Protein AF-A0A4Q4W2N1-F1 (afdb_monomer_lite)

Structure (mmCIF, N/CA/C/O backbone):
data_AF-A0A4Q4W2N1-F1
#
_entry.id   AF-A0A4Q4W2N1-F1
#
loop_
_atom_site.group_PDB
_atom_site.id
_atom_site.type_symbol
_atom_site.label_atom_id
_atom_site.label_alt_id
_atom_site.label_comp_id
_atom_site.label_asym_id
_atom_site.label_entity_id
_atom_site.label_seq_id
_atom_site.pdbx_PDB_ins_code
_atom_site.Cartn_x
_atom_site.Cartn_y
_atom_site.Cartn_z
_atom_site.occupancy
_atom_site.B_iso_or_equiv
_atom_site.auth_seq_id
_atom_site.auth_comp_id
_atom_site.auth_asym_id
_atom_site.auth_atom_id
_atom_site.pdbx_PDB_model_num
ATOM 1 N N . MET A 1 1 ? -35.054 -8.836 6.619 1.00 36.19 1 MET A N 1
ATOM 2 C CA . MET A 1 1 ? -33.661 -9.163 6.252 1.00 36.19 1 MET A CA 1
ATOM 3 C C . MET A 1 1 ? -33.037 -9.829 7.462 1.00 36.19 1 MET A C 1
ATOM 5 O O . MET A 1 1 ? -32.934 -9.176 8.491 1.00 36.19 1 MET A O 1
ATOM 9 N N . SER A 1 2 ? -32.764 -11.133 7.407 1.00 39.47 2 SER A N 1
ATOM 10 C CA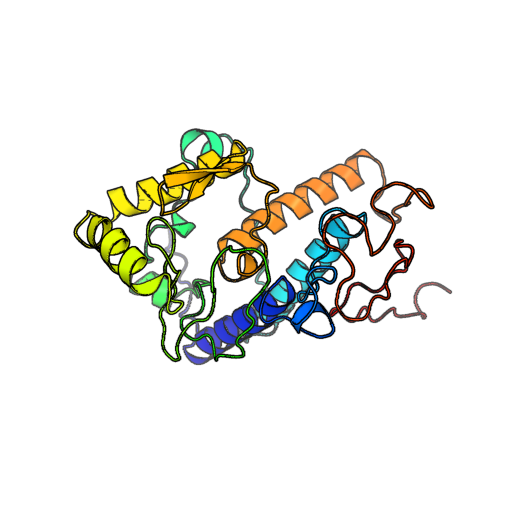 . SER A 1 2 ? -32.069 -11.820 8.501 1.00 39.47 2 SER A CA 1
ATOM 11 C C . SER A 1 2 ? -30.668 -11.229 8.615 1.00 39.47 2 SER A C 1
ATOM 13 O O . SER A 1 2 ? -29.923 -11.270 7.637 1.00 39.47 2 SER A O 1
ATOM 15 N N . GLU A 1 3 ? -30.320 -10.659 9.769 1.00 41.31 3 GLU A N 1
ATOM 16 C CA . GLU A 1 3 ? -28.931 -10.316 10.062 1.00 41.31 3 GLU A CA 1
ATOM 17 C C . GLU A 1 3 ? -28.084 -11.566 9.814 1.00 41.31 3 GLU A C 1
ATOM 19 O O . GLU A 1 3 ? -28.320 -12.604 10.436 1.00 41.31 3 GLU A O 1
ATOM 24 N N . LEU A 1 4 ? -27.131 -11.487 8.880 1.00 40.38 4 LEU A N 1
ATOM 25 C CA . LEU A 1 4 ? -26.105 -12.510 8.736 1.00 40.38 4 LEU A CA 1
ATOM 26 C C . LEU A 1 4 ? -25.477 -12.690 10.126 1.00 40.38 4 LEU A C 1
ATOM 28 O O . LEU A 1 4 ? -24.810 -11.784 10.636 1.00 4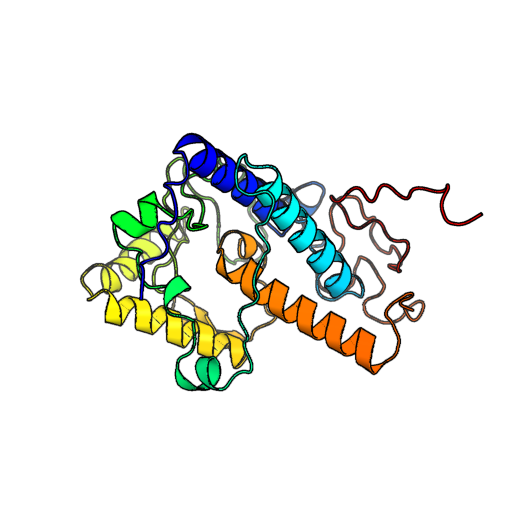0.38 4 LEU A O 1
ATOM 32 N N . GLN A 1 5 ? -25.730 -13.827 10.776 1.00 51.75 5 GLN A N 1
ATOM 33 C CA . GLN A 1 5 ? -25.075 -14.168 12.032 1.00 51.75 5 GLN A CA 1
ATOM 34 C C . GLN A 1 5 ? -23.626 -14.521 11.714 1.00 51.75 5 GLN A C 1
ATOM 36 O O . GLN A 1 5 ? -23.271 -15.688 11.589 1.00 51.75 5 GLN A O 1
ATOM 41 N N . VAL A 1 6 ? -22.788 -13.499 11.546 1.00 57.00 6 VAL A N 1
ATOM 42 C CA . VAL A 1 6 ? -21.350 -13.699 11.395 1.00 57.00 6 VAL A CA 1
ATOM 43 C C . VAL A 1 6 ? -20.804 -14.155 12.751 1.00 57.00 6 VAL A C 1
ATOM 45 O O . VAL A 1 6 ? -20.921 -13.408 13.735 1.00 57.00 6 VAL A O 1
ATOM 48 N N . PRO A 1 7 ? -20.274 -15.388 12.844 1.00 60.78 7 PRO A N 1
ATOM 49 C CA . PRO A 1 7 ? -19.759 -15.928 14.091 1.00 60.78 7 PRO A CA 1
ATOM 50 C C . PRO A 1 7 ? -18.552 -15.118 14.576 1.00 60.78 7 PRO A C 1
ATOM 52 O O . PRO A 1 7 ? -17.864 -14.446 13.810 1.00 60.78 7 PRO A O 1
ATOM 55 N N . LEU A 1 8 ? -18.303 -15.154 15.885 1.00 65.88 8 LEU A N 1
ATOM 56 C CA . LEU A 1 8 ? -17.180 -14.437 16.484 1.00 65.88 8 LEU A CA 1
ATOM 57 C C . LEU A 1 8 ? -15.850 -15.018 16.002 1.00 65.88 8 LEU A C 1
ATOM 59 O O . LEU A 1 8 ? -15.614 -16.216 16.162 1.00 65.88 8 LEU A O 1
ATOM 63 N N . THR A 1 9 ? -14.945 -14.161 15.525 1.00 67.44 9 THR A N 1
ATOM 64 C CA . THR A 1 9 ? -13.571 -14.595 15.261 1.00 67.44 9 THR A CA 1
ATOM 65 C C . THR A 1 9 ? -12.870 -14.912 16.595 1.00 67.44 9 THR A C 1
ATOM 67 O O . THR A 1 9 ? -12.794 -14.039 17.480 1.00 67.44 9 THR A O 1
ATOM 70 N N . PRO A 1 10 ? -12.332 -16.134 16.784 1.00 74.44 10 PRO A N 1
ATOM 71 C CA . PRO A 1 10 ? -11.663 -16.514 18.024 1.00 74.44 10 PRO A CA 1
ATOM 72 C C . PRO A 1 10 ? -10.549 -15.521 18.413 1.00 74.44 10 PRO A C 1
ATOM 74 O O . PRO A 1 10 ? -9.828 -15.042 17.536 1.00 74.44 10 PRO A O 1
ATOM 77 N N . PRO A 1 11 ? -10.356 -15.195 19.709 1.00 74.50 11 PRO A N 1
ATOM 78 C CA . PRO A 1 11 ? -9.303 -14.270 20.147 1.00 74.50 11 PRO A CA 1
ATOM 79 C C . PRO A 1 11 ? -7.899 -14.643 19.652 1.00 74.50 11 PRO A C 1
ATOM 81 O O . PRO A 1 11 ? -7.126 -13.764 19.283 1.00 74.50 11 PRO A O 1
ATOM 84 N N . LYS A 1 12 ? -7.593 -15.945 19.593 1.00 75.25 12 LYS A N 1
ATOM 85 C CA . LYS A 1 12 ? -6.310 -16.451 19.096 1.00 75.25 12 LYS A CA 1
ATOM 86 C C . LYS A 1 12 ? -6.106 -16.149 17.605 1.00 75.25 12 LYS A C 1
ATOM 88 O O . LYS A 1 12 ? -5.089 -15.572 17.251 1.00 75.25 12 LYS A O 1
ATOM 93 N N . ALA A 1 13 ? -7.118 -16.407 16.775 1.00 72.94 13 ALA A N 1
ATOM 94 C CA . ALA A 1 13 ? -7.095 -16.069 15.350 1.00 72.94 13 ALA A CA 1
ATOM 95 C C . ALA A 1 13 ? -6.894 -14.558 15.116 1.00 72.94 13 ALA A C 1
ATOM 97 O O . ALA A 1 13 ? -6.103 -14.161 14.269 1.00 72.94 13 ALA A O 1
ATOM 98 N N . ARG A 1 14 ? -7.529 -13.703 15.932 1.00 69.88 14 ARG A N 1
ATOM 99 C CA . ARG A 1 14 ? -7.309 -12.243 15.901 1.00 69.88 14 ARG A CA 1
ATOM 100 C C . ARG A 1 14 ? -5.861 -11.842 16.188 1.00 69.88 14 ARG A C 1
ATOM 102 O O . ARG A 1 14 ? -5.346 -10.929 15.551 1.00 69.88 14 ARG A O 1
ATOM 109 N N . GLN A 1 15 ? -5.219 -12.490 17.158 1.00 72.38 15 GLN A N 1
ATOM 110 C CA . GLN A 1 15 ? -3.816 -12.237 17.486 1.00 72.38 15 GLN A CA 1
ATOM 111 C C . GLN A 1 15 ? -2.880 -12.718 16.371 1.00 72.38 15 GLN A C 1
ATOM 113 O O . GLN A 1 15 ? -1.940 -12.006 16.022 1.00 72.38 15 GLN A O 1
ATOM 118 N N . ASP A 1 16 ? -3.149 -13.899 15.816 1.00 77.25 16 ASP A N 1
ATOM 119 C CA . ASP A 1 16 ? -2.324 -14.504 14.771 1.00 77.25 16 ASP A CA 1
ATOM 120 C C . ASP A 1 16 ? -2.375 -13.668 13.481 1.00 77.25 16 ASP A C 1
ATOM 122 O O . ASP A 1 16 ? -1.323 -13.315 12.956 1.00 77.25 16 ASP A O 1
ATOM 126 N N . ILE A 1 17 ? -3.564 -13.212 13.063 1.00 77.81 17 ILE A N 1
ATOM 127 C CA . ILE A 1 17 ? -3.735 -12.304 11.913 1.00 77.81 17 ILE A CA 1
ATOM 128 C C . ILE A 1 17 ? -2.937 -11.004 12.085 1.00 77.81 17 ILE A C 1
ATOM 130 O O . ILE A 1 17 ? -2.242 -10.580 11.166 1.00 77.81 17 ILE A O 1
ATOM 134 N N . ARG A 1 18 ? -2.989 -10.374 13.265 1.00 72.06 18 ARG A N 1
ATOM 135 C CA . ARG A 1 18 ? -2.235 -9.132 13.527 1.00 72.06 18 ARG A CA 1
ATOM 136 C C . ARG A 1 18 ? -0.727 -9.344 13.479 1.00 72.06 18 ARG A C 1
ATOM 138 O O . ARG A 1 18 ? -0.001 -8.485 12.985 1.00 72.06 18 ARG A O 1
ATOM 145 N N . LYS A 1 19 ? -0.251 -10.481 13.994 1.00 74.31 19 LYS A N 1
ATOM 146 C CA . LYS A 1 19 ? 1.169 -10.835 13.937 1.00 74.31 19 LYS A CA 1
ATOM 147 C C . LYS A 1 19 ? 1.619 -11.021 12.486 1.00 74.31 19 LYS A C 1
ATOM 149 O O . LYS A 1 19 ? 2.627 -10.436 12.110 1.00 74.31 19 LYS A O 1
ATOM 154 N N . LEU A 1 20 ? 0.848 -11.771 11.696 1.00 79.81 20 LEU A N 1
ATOM 155 C CA . LEU A 1 20 ? 1.123 -12.005 10.276 1.00 79.81 20 LEU A CA 1
ATOM 156 C C . LEU A 1 20 ? 1.154 -10.693 9.486 1.00 79.81 20 LEU A C 1
ATOM 158 O O . LEU A 1 20 ? 2.122 -10.432 8.784 1.00 79.81 20 LEU A O 1
ATOM 162 N N . GLN A 1 21 ? 0.156 -9.824 9.669 1.00 79.88 21 GLN A N 1
ATOM 163 C CA . GLN A 1 21 ? 0.134 -8.514 9.014 1.00 79.88 21 GLN A CA 1
ATOM 164 C C . GLN A 1 21 ? 1.342 -7.655 9.407 1.00 79.88 21 GLN A C 1
ATOM 166 O O . GLN A 1 21 ? 1.907 -7.002 8.545 1.00 79.88 21 GLN A O 1
ATOM 171 N N . THR A 1 22 ? 1.773 -7.660 10.671 1.00 76.69 22 THR A N 1
ATOM 172 C CA . THR A 1 22 ? 2.957 -6.887 11.099 1.00 76.69 22 THR A CA 1
ATOM 173 C C . THR A 1 22 ? 4.241 -7.401 10.443 1.00 76.69 22 THR A C 1
ATOM 175 O O . THR A 1 22 ? 5.092 -6.615 10.040 1.00 76.69 22 THR A O 1
ATOM 178 N N . GLU A 1 23 ? 4.389 -8.721 10.347 1.00 82.25 23 GLU A N 1
ATOM 179 C CA . GLU A 1 23 ? 5.550 -9.359 9.724 1.00 82.25 23 GLU A CA 1
ATOM 180 C C . GLU A 1 23 ? 5.615 -9.061 8.222 1.00 82.25 23 GLU A C 1
ATOM 182 O O . GLU A 1 23 ? 6.655 -8.630 7.728 1.00 82.25 23 GLU A O 1
ATOM 187 N N . ILE A 1 24 ? 4.481 -9.203 7.532 1.00 87.69 24 ILE A N 1
ATOM 188 C CA . ILE A 1 24 ? 4.349 -8.948 6.096 1.00 87.69 24 ILE A CA 1
ATOM 189 C C . ILE A 1 24 ? 4.462 -7.450 5.793 1.00 87.69 24 ILE A C 1
ATOM 191 O O . ILE A 1 24 ? 5.160 -7.075 4.855 1.00 87.69 24 ILE A O 1
ATOM 195 N N . ALA A 1 25 ? 3.871 -6.567 6.606 1.00 85.38 25 ALA A N 1
ATOM 196 C CA . ALA A 1 25 ? 4.066 -5.116 6.505 1.00 85.38 25 ALA A CA 1
ATOM 197 C C . ALA A 1 25 ? 5.559 -4.767 6.443 1.00 85.38 25 ALA A C 1
ATOM 199 O O . ALA A 1 25 ? 5.995 -4.022 5.564 1.00 85.38 25 ALA A O 1
ATOM 200 N N . GLY A 1 26 ? 6.361 -5.421 7.286 1.00 82.31 26 GLY A N 1
ATOM 201 C CA . GLY A 1 26 ? 7.797 -5.197 7.348 1.00 82.31 26 GLY A CA 1
ATOM 202 C C . GLY A 1 26 ? 8.612 -5.646 6.132 1.00 82.31 26 GLY A C 1
ATOM 203 O O . GLY A 1 26 ? 9.835 -5.491 6.151 1.00 82.31 26 GLY A O 1
ATOM 204 N N . TYR A 1 27 ? 8.004 -6.237 5.098 1.00 89.31 27 TYR A N 1
ATOM 205 C CA . TYR A 1 27 ? 8.681 -6.508 3.826 1.00 89.31 27 TYR A CA 1
ATOM 206 C C . TYR A 1 27 ? 8.754 -5.279 2.921 1.00 89.31 27 TYR A C 1
ATOM 208 O O . TYR A 1 27 ? 9.713 -5.162 2.165 1.00 89.31 27 TYR A O 1
ATOM 216 N N . HIS A 1 28 ? 7.784 -4.365 2.996 1.00 89.69 28 HIS A N 1
ATOM 217 C CA . HIS A 1 28 ? 7.730 -3.197 2.114 1.00 89.69 28 HIS A CA 1
ATOM 218 C C . HIS A 1 28 ? 8.867 -2.216 2.422 1.00 89.69 28 HIS A C 1
ATOM 220 O O . HIS A 1 28 ? 9.751 -2.049 1.588 1.00 89.69 28 HIS A O 1
ATOM 226 N N . GLY A 1 29 ? 8.917 -1.671 3.638 1.00 80.81 29 GLY A N 1
ATOM 227 C CA . GLY A 1 29 ? 9.943 -0.724 4.080 1.00 80.81 29 GLY A CA 1
ATOM 228 C C . GLY A 1 29 ? 10.687 -1.201 5.328 1.00 80.81 29 GLY A C 1
ATOM 229 O O . GLY A 1 29 ? 11.469 -2.155 5.288 1.00 80.81 29 GLY A O 1
ATOM 230 N N . GLU A 1 30 ? 10.454 -0.519 6.445 1.00 75.75 30 GLU A N 1
ATOM 231 C CA . GLU A 1 30 ? 11.021 -0.854 7.746 1.00 75.75 30 GLU A CA 1
ATOM 232 C C . GLU A 1 30 ? 10.456 -2.171 8.310 1.00 75.75 30 GLU A C 1
ATOM 234 O O . GLU A 1 30 ? 9.278 -2.466 8.131 1.00 75.75 30 GLU A O 1
ATOM 239 N N . PRO A 1 31 ? 11.246 -2.953 9.071 1.00 71.56 31 PRO A N 1
ATOM 240 C CA . PRO A 1 31 ? 12.625 -2.673 9.457 1.00 71.56 31 PRO A CA 1
ATOM 241 C C . PRO A 1 31 ? 13.598 -2.913 8.300 1.00 71.56 31 PRO A C 1
ATOM 243 O O . PRO A 1 31 ? 13.543 -3.946 7.633 1.00 71.56 31 PRO A O 1
ATOM 246 N N . PHE A 1 32 ? 14.526 -1.979 8.096 1.00 74.25 32 PHE A N 1
ATOM 247 C CA . PHE A 1 32 ? 15.523 -2.089 7.036 1.00 74.25 32 PHE A CA 1
ATOM 248 C C . PHE A 1 32 ? 16.490 -3.257 7.243 1.00 74.25 32 PHE A C 1
ATOM 250 O O . PHE A 1 32 ? 16.679 -3.771 8.350 1.00 74.25 32 PHE A O 1
ATOM 257 N N . ARG A 1 33 ? 17.087 -3.724 6.142 1.00 76.38 33 ARG A N 1
ATOM 258 C CA . ARG A 1 33 ? 17.954 -4.909 6.076 1.00 76.38 33 ARG A CA 1
ATOM 259 C C . ARG A 1 33 ? 19.152 -4.659 5.157 1.00 76.38 33 ARG A C 1
ATOM 261 O O . ARG A 1 33 ? 19.119 -3.805 4.277 1.00 76.38 33 ARG A O 1
ATOM 268 N N . GLY A 1 34 ? 20.221 -5.430 5.359 1.00 73.88 34 GLY A N 1
ATOM 269 C CA . GLY A 1 34 ? 21.397 -5.421 4.483 1.00 73.88 34 GLY A CA 1
ATOM 270 C C . GLY A 1 34 ? 22.090 -4.056 4.380 1.00 73.88 34 GLY A C 1
ATOM 271 O O . GLY A 1 34 ? 22.214 -3.341 5.370 1.00 73.88 34 GLY A O 1
ATOM 272 N N . ALA A 1 35 ? 22.559 -3.704 3.177 1.00 68.69 35 ALA A N 1
ATOM 273 C CA . ALA A 1 35 ? 23.266 -2.445 2.921 1.00 68.69 35 ALA A CA 1
ATOM 274 C C . ALA A 1 35 ? 22.396 -1.198 3.163 1.00 68.69 35 ALA A C 1
ATOM 276 O O . ALA A 1 35 ? 22.931 -0.165 3.565 1.00 68.69 35 ALA A O 1
ATOM 277 N N . GLY A 1 36 ? 21.072 -1.327 3.010 1.00 66.69 36 GLY A N 1
ATOM 278 C CA . GLY A 1 36 ? 20.097 -0.280 3.319 1.00 66.69 36 GLY A CA 1
ATOM 279 C C . GLY A 1 36 ? 19.969 0.045 4.810 1.00 66.69 36 GLY A C 1
ATOM 280 O O . GLY A 1 36 ? 19.248 0.967 5.163 1.00 66.69 36 GLY A O 1
ATOM 281 N N . TRP A 1 37 ? 20.693 -0.660 5.695 1.00 62.50 37 TRP A N 1
ATOM 282 C CA . TRP A 1 37 ? 21.005 -0.121 7.019 1.00 62.50 37 TRP A CA 1
ATOM 283 C C . TRP A 1 37 ? 21.818 1.167 6.863 1.00 62.50 37 TRP A C 1
ATOM 285 O O . TRP A 1 37 ? 21.319 2.257 7.068 1.00 62.50 37 TRP A O 1
ATOM 295 N N . GLY A 1 38 ? 23.085 1.084 6.471 1.00 59.31 38 GLY A N 1
ATOM 296 C CA . GLY A 1 38 ? 24.009 2.215 6.602 1.00 59.31 38 GLY A CA 1
ATOM 297 C C . GLY A 1 38 ? 24.162 3.104 5.371 1.00 59.31 38 GLY A C 1
ATOM 298 O O . GLY A 1 38 ? 24.987 4.016 5.415 1.00 59.31 38 GLY A O 1
ATOM 299 N N . ASN A 1 39 ? 23.474 2.814 4.264 1.00 66.62 39 ASN A N 1
ATOM 300 C CA . ASN A 1 39 ? 23.786 3.432 2.980 1.00 66.62 39 ASN A CA 1
ATOM 301 C C . ASN A 1 39 ? 22.534 3.910 2.225 1.00 66.62 39 ASN A C 1
ATOM 303 O O . ASN A 1 39 ? 21.789 3.072 1.724 1.00 66.62 39 ASN A O 1
ATOM 307 N N . PRO A 1 40 ? 22.341 5.233 2.050 1.00 67.56 40 PRO A N 1
ATOM 308 C CA . PRO A 1 40 ? 21.161 5.787 1.383 1.00 67.56 40 PRO A CA 1
ATOM 309 C C . PRO A 1 40 ? 21.109 5.512 -0.127 1.00 67.56 40 PRO A C 1
ATOM 311 O O . PRO A 1 40 ? 20.115 5.840 -0.765 1.00 67.56 40 PRO A O 1
ATOM 314 N N . ALA A 1 41 ? 22.168 4.946 -0.718 1.00 71.62 41 ALA A N 1
ATOM 315 C CA . ALA A 1 41 ? 22.140 4.471 -2.099 1.00 71.62 41 ALA A CA 1
ATOM 316 C C . ALA A 1 41 ? 21.518 3.065 -2.244 1.00 71.62 41 ALA A C 1
ATOM 318 O O . ALA A 1 41 ? 21.389 2.584 -3.366 1.00 71.62 41 ALA A O 1
ATOM 319 N N . TRP A 1 42 ? 21.152 2.411 -1.135 1.00 71.31 42 TRP A N 1
ATOM 320 C CA . TRP A 1 42 ? 20.457 1.124 -1.097 1.00 71.31 42 TRP A CA 1
ATOM 321 C C . TRP A 1 42 ? 19.150 1.256 -0.327 1.00 71.31 42 TRP A C 1
ATOM 323 O O . TRP A 1 42 ? 19.112 1.879 0.735 1.00 71.31 42 TRP A O 1
ATOM 333 N N . LEU A 1 43 ? 18.104 0.594 -0.812 1.00 78.12 43 LEU A N 1
ATOM 334 C CA . LEU A 1 43 ? 16.855 0.488 -0.075 1.00 78.12 43 LEU A CA 1
ATOM 335 C C . LEU A 1 43 ? 16.946 -0.653 0.947 1.00 78.12 43 LEU A C 1
ATOM 337 O O . LEU A 1 43 ? 17.438 -1.744 0.653 1.00 78.12 43 LEU A O 1
ATOM 341 N N . GLY A 1 44 ? 16.483 -0.402 2.172 1.00 75.31 44 GLY A N 1
ATOM 342 C CA . GLY A 1 44 ? 16.472 -1.401 3.242 1.00 75.31 44 GLY A CA 1
ATOM 343 C C . GLY A 1 44 ? 15.240 -2.313 3.256 1.00 75.31 44 GLY A C 1
ATOM 344 O O . GLY A 1 44 ? 15.281 -3.364 3.901 1.00 75.31 44 GLY A O 1
ATOM 345 N N . GLY A 1 45 ? 14.168 -1.916 2.568 1.00 84.12 45 GLY A N 1
ATOM 346 C CA . GLY A 1 45 ? 12.965 -2.713 2.322 1.00 84.12 45 GLY A CA 1
ATOM 347 C C . GLY A 1 45 ? 13.049 -3.504 1.014 1.00 84.12 45 GLY A C 1
ATOM 348 O O . GLY A 1 45 ? 13.899 -3.228 0.170 1.00 84.12 45 GLY A O 1
ATOM 349 N N . TYR A 1 46 ? 12.181 -4.503 0.845 1.00 90.69 46 TYR A N 1
ATOM 350 C CA . TYR A 1 46 ? 12.155 -5.340 -0.360 1.00 90.69 46 TYR A CA 1
ATOM 351 C C . TYR A 1 46 ? 11.323 -4.751 -1.499 1.00 90.69 46 TYR A C 1
ATOM 353 O O . TYR A 1 46 ? 11.427 -5.253 -2.612 1.00 90.69 46 TYR A O 1
ATOM 361 N N . CYS A 1 47 ? 10.496 -3.734 -1.237 1.00 91.12 47 CYS A N 1
ATOM 362 C CA . CYS A 1 47 ? 9.595 -3.192 -2.249 1.00 91.12 47 CYS A CA 1
ATOM 363 C C . CYS A 1 47 ? 10.331 -2.644 -3.473 1.00 91.12 47 CYS A C 1
ATOM 365 O O . CYS A 1 47 ? 11.354 -1.974 -3.352 1.00 91.12 47 CYS A O 1
ATOM 367 N N . ASP A 1 48 ? 9.758 -2.869 -4.652 1.00 91.69 48 ASP A N 1
ATOM 368 C CA . ASP A 1 48 ? 10.209 -2.276 -5.906 1.00 91.69 48 ASP A CA 1
ATOM 369 C C . ASP A 1 48 ? 9.376 -1.031 -6.241 1.00 91.69 48 ASP A C 1
ATOM 371 O O . ASP A 1 48 ? 8.172 -1.134 -6.475 1.00 91.69 48 ASP A O 1
ATOM 375 N N . HIS A 1 49 ? 10.006 0.147 -6.287 1.00 90.50 49 HIS A N 1
ATOM 376 C CA . HIS A 1 49 ? 9.416 1.393 -6.791 1.00 90.50 49 HIS A CA 1
ATOM 377 C C . HIS A 1 49 ? 10.325 2.058 -7.819 1.00 90.50 49 HIS A C 1
ATOM 379 O O . HIS A 1 49 ? 11.550 1.992 -7.745 1.00 90.50 49 HIS A O 1
ATOM 385 N N . GLY A 1 50 ? 9.711 2.758 -8.776 1.00 88.25 50 GLY A N 1
ATOM 386 C CA . GLY A 1 50 ? 10.450 3.486 -9.808 1.00 88.25 50 GLY A CA 1
ATOM 387 C C . GLY A 1 50 ? 11.193 2.592 -10.800 1.00 88.25 50 GLY A C 1
ATOM 388 O O . GLY A 1 50 ? 12.059 3.086 -11.516 1.00 88.25 50 GLY A O 1
ATOM 389 N N . ASN A 1 51 ? 10.859 1.304 -10.840 1.00 93.00 51 ASN A N 1
ATOM 390 C CA . ASN A 1 51 ? 11.423 0.327 -11.755 1.00 93.00 51 ASN A CA 1
ATOM 391 C C . ASN A 1 51 ? 10.315 -0.592 -12.311 1.00 93.00 51 ASN A C 1
ATOM 393 O O . ASN A 1 51 ? 9.158 -0.535 -11.880 1.00 93.00 51 ASN A O 1
ATOM 397 N N . VAL A 1 52 ? 10.667 -1.434 -13.281 1.00 95.00 52 VAL A N 1
ATOM 398 C CA . VAL A 1 52 ? 9.736 -2.326 -13.997 1.00 95.00 52 VAL A CA 1
ATOM 399 C C . VAL A 1 52 ? 9.114 -3.427 -13.136 1.00 95.00 52 VAL A C 1
ATOM 401 O O . VAL A 1 52 ? 8.113 -4.016 -13.540 1.00 95.00 52 VAL A O 1
ATOM 404 N N . LEU A 1 53 ? 9.663 -3.700 -11.951 1.00 95.62 53 LEU A N 1
ATOM 405 C CA . LEU A 1 53 ? 9.167 -4.738 -11.050 1.00 95.62 53 LEU A CA 1
ATOM 406 C C . LEU A 1 53 ? 8.023 -4.251 -10.154 1.00 95.62 53 LEU A C 1
ATOM 408 O O . LEU A 1 53 ? 7.342 -5.084 -9.558 1.00 95.62 53 LEU A O 1
ATOM 412 N N . PHE A 1 54 ? 7.742 -2.940 -10.097 1.00 95.62 54 PHE A N 1
ATOM 413 C CA . PHE A 1 54 ? 6.698 -2.372 -9.232 1.00 95.62 54 PHE A CA 1
ATOM 414 C C . PHE A 1 54 ? 5.351 -3.124 -9.301 1.00 95.62 54 PHE A C 1
ATOM 416 O O . PHE A 1 54 ? 4.865 -3.530 -8.240 1.00 95.62 54 PHE A O 1
ATOM 423 N N . PRO A 1 55 ? 4.742 -3.373 -10.482 1.00 96.19 55 PRO A N 1
ATOM 424 C CA . PRO A 1 55 ? 3.430 -4.020 -10.537 1.00 96.19 55 PRO A CA 1
ATOM 425 C C . PRO A 1 55 ? 3.468 -5.479 -10.067 1.00 96.19 55 PRO A C 1
ATOM 427 O O . PRO A 1 55 ? 2.580 -5.931 -9.345 1.00 96.19 55 PRO A O 1
ATOM 430 N N . VAL A 1 56 ? 4.506 -6.224 -10.457 1.00 95.69 56 VAL A N 1
ATOM 431 C CA . VAL A 1 56 ? 4.609 -7.665 -10.180 1.00 95.69 56 VAL A CA 1
ATOM 432 C C . VAL A 1 56 ? 5.050 -7.952 -8.746 1.00 95.69 56 VAL A C 1
ATOM 434 O O . VAL A 1 56 ? 4.531 -8.885 -8.131 1.00 95.69 56 VAL A O 1
ATOM 437 N N . TRP A 1 57 ? 5.920 -7.117 -8.170 1.00 95.69 57 TRP A N 1
ATOM 438 C CA . TRP A 1 57 ? 6.315 -7.216 -6.766 1.00 95.69 57 TRP A CA 1
ATOM 439 C C . TRP A 1 57 ? 5.122 -6.958 -5.843 1.00 95.69 57 TRP A C 1
ATOM 441 O O . TRP A 1 57 ? 4.839 -7.767 -4.960 1.00 95.69 57 TRP A O 1
ATOM 451 N N . HIS A 1 58 ? 4.358 -5.885 -6.086 1.00 97.12 58 HIS A N 1
ATOM 452 C CA . HIS A 1 58 ? 3.185 -5.569 -5.265 1.00 97.12 58 HIS A CA 1
ATOM 453 C C . HIS A 1 58 ? 2.067 -6.608 -5.429 1.00 97.12 58 HIS A C 1
ATOM 455 O O . HIS A 1 58 ? 1.410 -6.942 -4.445 1.00 97.12 58 HIS A O 1
ATOM 461 N N . ARG A 1 59 ? 1.892 -7.203 -6.617 1.00 96.94 59 ARG A N 1
ATOM 462 C CA . ARG A 1 59 ? 0.987 -8.350 -6.803 1.00 96.94 59 ARG A CA 1
ATOM 463 C C . ARG A 1 59 ? 1.389 -9.545 -5.937 1.00 96.94 59 ARG A C 1
ATOM 465 O O . ARG A 1 59 ? 0.547 -10.107 -5.238 1.00 96.94 59 ARG A O 1
ATOM 472 N N . ALA A 1 60 ? 2.666 -9.931 -5.963 1.00 95.06 60 ALA A N 1
ATOM 473 C CA . ALA A 1 60 ? 3.172 -11.021 -5.128 1.00 95.06 60 ALA A CA 1
ATOM 474 C C . ALA A 1 60 ? 3.016 -10.704 -3.631 1.00 95.06 60 ALA A C 1
ATOM 476 O O . ALA A 1 60 ? 2.628 -11.572 -2.849 1.00 95.06 60 ALA A O 1
ATOM 477 N N . TYR A 1 61 ? 3.226 -9.443 -3.254 1.00 95.50 61 TYR A N 1
ATOM 478 C CA . TYR A 1 61 ? 3.077 -8.971 -1.887 1.00 95.50 61 TYR A CA 1
ATOM 479 C C . TYR A 1 61 ? 1.646 -9.099 -1.350 1.00 95.50 61 TYR A C 1
ATOM 481 O O . TYR A 1 61 ? 1.431 -9.622 -0.254 1.00 95.50 61 TYR A O 1
ATOM 489 N N . LEU A 1 62 ? 0.655 -8.675 -2.138 1.00 95.88 62 LEU A N 1
ATOM 490 C CA . LEU A 1 62 ? -0.762 -8.824 -1.797 1.00 95.88 62 LEU A CA 1
ATOM 491 C C . LEU A 1 62 ? -1.165 -10.295 -1.685 1.00 95.88 62 LEU A C 1
ATOM 493 O O . LEU A 1 62 ? -1.867 -10.671 -0.746 1.00 95.88 62 LEU A O 1
ATOM 497 N N . LEU A 1 63 ? -0.683 -11.131 -2.607 1.00 93.88 63 LEU A N 1
ATOM 498 C CA . LEU A 1 63 ? -0.946 -12.567 -2.594 1.00 93.88 63 LEU A CA 1
ATOM 499 C C . LEU A 1 63 ? -0.374 -13.244 -1.341 1.00 93.88 63 LEU A C 1
ATOM 501 O O . LEU A 1 63 ? -1.015 -14.135 -0.784 1.00 93.88 63 LEU A O 1
ATOM 505 N N . GLU A 1 64 ? 0.804 -12.825 -0.878 1.00 92.75 64 GLU A N 1
ATOM 506 C CA . GLU A 1 64 ? 1.393 -13.337 0.362 1.00 92.75 64 GLU A CA 1
ATOM 507 C C . GLU A 1 64 ? 0.546 -12.962 1.585 1.00 92.75 64 GLU A C 1
ATOM 509 O O . GLU A 1 64 ? 0.244 -13.825 2.413 1.00 92.75 64 GLU A O 1
ATOM 514 N N . LEU A 1 65 ? 0.074 -11.710 1.674 1.00 91.19 65 LEU A N 1
ATOM 515 C CA . LEU A 1 65 ? -0.847 -11.309 2.741 1.00 91.19 65 LEU A CA 1
ATOM 516 C C . LEU A 1 65 ? -2.152 -12.112 2.693 1.00 91.19 65 LEU A C 1
ATOM 518 O O . LEU A 1 65 ? -2.604 -12.608 3.726 1.00 91.19 65 LEU A O 1
ATOM 522 N N . GLU A 1 66 ? -2.760 -12.254 1.517 1.00 92.62 66 GLU A N 1
ATOM 523 C CA . GLU A 1 66 ? -4.005 -13.004 1.354 1.00 92.62 66 GLU A CA 1
ATOM 524 C C . GLU A 1 66 ? -3.841 -14.468 1.787 1.00 92.62 66 GLU A C 1
ATOM 526 O O . GLU A 1 66 ? -4.625 -14.964 2.600 1.00 92.62 66 GLU A O 1
ATOM 531 N N . ARG A 1 67 ? -2.771 -15.141 1.344 1.00 90.75 67 ARG A N 1
ATOM 532 C CA . ARG A 1 67 ? -2.444 -16.517 1.757 1.00 90.75 67 ARG A CA 1
ATOM 533 C C . ARG A 1 67 ? -2.220 -16.627 3.260 1.00 90.75 67 ARG A C 1
ATOM 535 O O . ARG A 1 67 ? -2.703 -17.572 3.888 1.00 90.75 67 ARG A O 1
ATOM 542 N N . ALA A 1 68 ? -1.527 -15.661 3.860 1.00 88.62 68 ALA A N 1
ATOM 543 C CA . ALA A 1 68 ? -1.321 -15.625 5.301 1.00 88.62 68 ALA A CA 1
ATOM 544 C C . ALA A 1 68 ? -2.653 -15.493 6.058 1.00 88.62 68 ALA A C 1
ATOM 546 O O . ALA A 1 68 ? -2.885 -16.222 7.028 1.00 88.62 68 ALA A O 1
ATOM 547 N N . LEU A 1 69 ? -3.573 -14.643 5.594 1.00 87.31 69 LEU A N 1
ATOM 548 C CA . LEU A 1 69 ? -4.923 -14.545 6.156 1.00 87.31 69 LEU A CA 1
ATOM 549 C C . LEU A 1 69 ? -5.694 -15.864 6.003 1.00 87.31 69 LEU A C 1
ATOM 551 O O . LEU A 1 69 ? -6.242 -16.362 6.989 1.00 87.31 69 LEU A O 1
ATOM 555 N N . GLN A 1 70 ? -5.669 -16.472 4.816 1.00 89.50 70 GLN A N 1
ATOM 556 C CA . GLN A 1 70 ? -6.330 -17.750 4.523 1.00 89.50 70 GLN A CA 1
ATOM 557 C C . GLN A 1 70 ? -5.780 -18.919 5.352 1.00 89.50 70 GLN A C 1
ATOM 559 O O . GLN A 1 70 ? -6.519 -19.848 5.682 1.00 89.50 70 GLN A O 1
ATOM 564 N N . SER A 1 71 ? -4.509 -18.856 5.765 1.00 87.44 71 SER A N 1
ATOM 565 C CA . SER A 1 71 ? -3.889 -19.856 6.646 1.00 87.44 71 SER A CA 1
ATOM 566 C C . SER A 1 71 ? -4.473 -19.867 8.067 1.00 87.44 71 SER A C 1
ATOM 568 O O . SER A 1 71 ? -4.321 -20.841 8.811 1.00 87.44 71 SER A O 1
ATOM 570 N N . THR A 1 72 ? -5.182 -18.803 8.460 1.00 84.50 72 THR A N 1
ATOM 571 C CA . THR A 1 72 ? -5.829 -18.718 9.768 1.00 84.50 72 THR A CA 1
ATOM 572 C C . THR A 1 72 ? -7.101 -19.564 9.787 1.00 84.50 72 THR A C 1
ATOM 574 O O . THR A 1 72 ? -7.977 -19.446 8.931 1.00 84.50 72 THR A O 1
ATOM 577 N N . LYS A 1 73 ? -7.250 -20.419 10.807 1.00 81.81 73 LYS A N 1
ATOM 578 C CA . LYS A 1 73 ? -8.416 -21.306 10.947 1.00 81.81 73 LYS A CA 1
ATOM 579 C C . LYS A 1 73 ? -9.732 -20.518 10.888 1.00 81.81 73 LYS A C 1
ATOM 581 O O . LYS A 1 73 ? -10.006 -19.704 11.768 1.00 81.81 73 LYS A O 1
ATOM 586 N N . GLY A 1 74 ? -10.573 -20.853 9.908 1.00 81.81 74 GLY A N 1
ATOM 587 C CA . GLY A 1 74 ? -11.868 -20.202 9.677 1.00 81.81 74 GLY A CA 1
ATOM 588 C C . GLY A 1 74 ? -11.822 -19.012 8.713 1.00 81.81 74 GLY A C 1
ATOM 589 O O . GLY A 1 74 ? -12.855 -18.385 8.510 1.00 81.81 74 GLY A O 1
ATOM 590 N N . CYS A 1 75 ? -10.663 -18.716 8.120 1.00 83.44 75 CYS A N 1
ATOM 591 C CA . CYS A 1 75 ? -10.459 -17.613 7.179 1.00 83.44 75 CYS A CA 1
ATOM 592 C C . CYS A 1 75 ? -10.087 -18.083 5.761 1.00 83.44 75 CYS A C 1
ATOM 594 O O . CYS A 1 75 ? -9.695 -17.257 4.949 1.00 83.44 75 CYS A O 1
ATOM 596 N N . GLY A 1 76 ? -10.217 -19.379 5.451 1.00 88.00 76 GLY A N 1
ATOM 597 C CA . GLY A 1 76 ? -9.751 -19.965 4.183 1.00 88.00 76 GLY A CA 1
ATOM 598 C C . GLY A 1 76 ? -10.380 -19.380 2.912 1.00 88.00 76 GLY A C 1
ATOM 599 O O . GLY A 1 76 ? -9.747 -19.427 1.867 1.00 88.00 76 GLY A O 1
ATOM 600 N N . ASP A 1 77 ? -11.571 -18.783 3.019 1.00 89.00 77 ASP A N 1
ATOM 601 C CA . ASP A 1 77 ? -12.286 -18.160 1.895 1.00 89.00 77 ASP A CA 1
ATOM 602 C C . ASP A 1 77 ? -12.156 -16.623 1.883 1.00 89.00 77 ASP A C 1
ATOM 604 O O . ASP A 1 77 ? -12.855 -15.938 1.137 1.00 89.00 77 ASP A O 1
ATOM 608 N N . VAL A 1 78 ? -11.319 -16.048 2.756 1.00 88.50 78 VAL A N 1
ATOM 609 C CA . VAL A 1 78 ? -11.076 -14.600 2.775 1.00 88.50 78 VAL A CA 1
ATOM 610 C C . VAL A 1 78 ? -10.273 -14.212 1.543 1.00 88.50 78 VAL A C 1
ATOM 612 O O . VAL A 1 78 ? -9.245 -14.819 1.250 1.00 88.50 78 VAL A O 1
ATOM 615 N N . THR A 1 79 ? -10.711 -13.148 0.881 1.00 92.31 79 THR A N 1
ATOM 616 C CA . THR A 1 79 ? -9.937 -12.453 -0.146 1.00 92.31 79 THR A CA 1
ATOM 617 C C . THR A 1 79 ? -9.679 -11.014 0.278 1.00 92.31 79 THR A C 1
ATOM 619 O O . THR A 1 79 ? -10.459 -10.442 1.050 1.00 92.31 79 THR A O 1
ATOM 622 N N . LEU A 1 80 ? -8.609 -10.406 -0.229 1.00 92.31 80 LEU A N 1
ATOM 623 C CA . LEU A 1 80 ? -8.375 -8.972 -0.062 1.00 92.31 80 LEU A CA 1
ATOM 624 C C . LEU A 1 80 ? -9.263 -8.189 -1.044 1.00 92.31 80 LEU A C 1
ATOM 626 O O . LEU A 1 80 ? -9.121 -8.346 -2.256 1.00 92.31 80 LEU A O 1
ATOM 630 N N . PRO A 1 81 ? -10.210 -7.359 -0.570 1.00 94.12 81 PRO A N 1
ATOM 631 C CA . PRO A 1 81 ? -10.968 -6.498 -1.464 1.00 94.12 81 PRO A CA 1
ATOM 632 C C . PRO A 1 81 ? -10.145 -5.252 -1.818 1.00 94.12 81 PRO A C 1
ATOM 634 O O . PRO A 1 81 ? -9.302 -4.800 -1.043 1.00 94.12 81 PRO A O 1
ATOM 637 N N . TYR A 1 82 ? -10.447 -4.651 -2.963 1.00 94.75 82 TYR A N 1
ATOM 638 C CA . TYR A 1 82 ? -9.895 -3.354 -3.342 1.00 94.75 82 TYR A CA 1
ATOM 639 C C . TYR A 1 82 ? -10.813 -2.209 -2.900 1.00 94.75 82 TYR A C 1
ATOM 641 O O . TYR A 1 82 ? -12.037 -2.354 -2.855 1.00 94.75 82 TYR A O 1
ATOM 649 N N . TRP A 1 83 ? -10.223 -1.054 -2.599 1.00 94.25 83 TRP A N 1
ATOM 650 C CA . TRP A 1 83 ? -10.952 0.211 -2.519 1.00 94.25 83 TRP A CA 1
ATOM 651 C C . TRP A 1 83 ? -11.029 0.802 -3.928 1.00 94.25 83 TRP A C 1
ATOM 653 O O . TRP A 1 83 ? -10.005 1.072 -4.535 1.00 94.25 83 TRP A O 1
ATOM 663 N N . ASN A 1 84 ? -12.230 0.948 -4.493 1.00 95.19 84 ASN A N 1
ATOM 664 C CA . ASN A 1 84 ? -12.372 1.497 -5.839 1.00 95.19 84 ASN A CA 1
ATOM 665 C C . ASN A 1 84 ? -12.175 3.017 -5.845 1.00 95.19 84 ASN A C 1
ATOM 667 O O . ASN A 1 84 ? -13.117 3.770 -5.625 1.00 95.19 84 ASN A O 1
ATOM 671 N N . GLU A 1 85 ? -10.955 3.462 -6.117 1.00 94.31 85 GLU A N 1
ATOM 672 C CA . GLU A 1 85 ? -10.566 4.871 -5.983 1.00 94.31 85 GLU A CA 1
ATOM 673 C C . GLU A 1 85 ? -11.127 5.786 -7.078 1.00 94.31 85 GLU A C 1
ATOM 675 O O . GLU A 1 85 ? -11.004 7.005 -6.986 1.00 94.31 85 GLU A O 1
ATOM 680 N N . THR A 1 86 ? -11.752 5.215 -8.111 1.00 93.44 86 THR A N 1
ATOM 681 C CA . THR A 1 86 ? -12.279 5.955 -9.267 1.00 93.44 86 THR A CA 1
ATOM 682 C C . THR A 1 86 ? -13.796 5.878 -9.406 1.00 93.44 86 THR A C 1
ATOM 684 O O . THR A 1 86 ? -14.338 6.349 -10.408 1.00 93.44 86 THR A O 1
ATOM 687 N N . ASP A 1 87 ? -14.505 5.283 -8.441 1.00 93.88 87 ASP A N 1
ATOM 688 C CA . ASP A 1 87 ? -15.964 5.300 -8.461 1.00 93.88 87 ASP A CA 1
ATOM 689 C C . ASP A 1 87 ? -16.556 6.613 -7.940 1.00 93.88 87 ASP A C 1
ATOM 691 O O . ASP A 1 87 ? -15.929 7.402 -7.231 1.00 93.88 87 ASP A O 1
ATOM 695 N N . SER A 1 88 ? -17.823 6.835 -8.290 1.00 94.06 88 SER A N 1
ATOM 696 C CA . SER A 1 88 ? -18.551 8.028 -7.871 1.00 94.06 88 SER A CA 1
ATOM 697 C C . SER A 1 88 ? -18.734 8.111 -6.354 1.00 94.06 88 SER A C 1
ATOM 699 O O . SER A 1 88 ? -18.945 9.199 -5.828 1.00 94.06 88 SER A O 1
ATOM 701 N N . GLU A 1 89 ? -18.721 6.988 -5.626 1.00 92.62 89 GLU A N 1
ATOM 702 C CA . GLU A 1 89 ? -18.833 7.027 -4.162 1.00 92.62 89 GLU A CA 1
ATOM 703 C C . GLU A 1 89 ? -17.565 7.630 -3.551 1.00 92.62 89 GLU A C 1
ATOM 705 O O . GLU A 1 89 ? -17.662 8.558 -2.743 1.00 92.62 89 GLU A O 1
ATOM 710 N N . THR A 1 90 ? -16.391 7.173 -3.984 1.00 92.81 90 THR A N 1
ATOM 711 C CA . THR A 1 90 ? -15.092 7.695 -3.554 1.00 92.81 90 THR A CA 1
ATOM 712 C C . THR A 1 90 ? -14.895 9.139 -3.998 1.00 92.81 90 THR A C 1
ATOM 714 O O . THR A 1 90 ? -14.465 9.963 -3.193 1.00 92.81 90 THR A O 1
ATOM 717 N N . GLU A 1 91 ? -15.288 9.497 -5.223 1.00 89.31 91 GLU A N 1
ATOM 718 C CA . GLU A 1 91 ? -15.231 10.886 -5.700 1.00 89.31 91 GLU A CA 1
ATOM 719 C C . GLU A 1 91 ? -16.037 11.837 -4.794 1.00 89.31 91 GLU A C 1
ATOM 721 O O . GLU A 1 91 ? -15.567 12.914 -4.424 1.00 89.31 91 GLU A O 1
ATOM 726 N N . ASN A 1 92 ? -17.238 11.420 -4.378 1.00 90.12 92 ASN A N 1
ATOM 727 C CA . ASN A 1 92 ? -18.128 12.254 -3.569 1.00 90.12 92 ASN A CA 1
ATOM 728 C C . ASN A 1 92 ? -17.808 12.233 -2.069 1.00 90.12 92 ASN A C 1
ATOM 730 O O . ASN A 1 92 ? -18.084 13.209 -1.369 1.00 90.12 92 ASN A O 1
ATOM 734 N N . THR A 1 93 ? -17.297 11.117 -1.546 1.00 90.94 93 THR A N 1
ATOM 735 C CA . THR A 1 93 ? -17.200 10.892 -0.094 1.00 90.94 93 THR A CA 1
ATOM 736 C C . THR A 1 93 ? -15.782 10.669 0.418 1.00 90.94 93 THR A C 1
ATOM 738 O O . THR A 1 93 ? -15.555 10.842 1.615 1.00 90.94 93 THR A O 1
ATOM 741 N N . GLY A 1 94 ? -14.819 10.384 -0.457 1.00 90.69 94 GLY A N 1
ATOM 742 C CA . GLY A 1 94 ? -13.449 10.032 -0.099 1.00 90.69 94 GLY A CA 1
ATOM 743 C C . GLY A 1 94 ? -13.329 8.587 0.379 1.00 90.69 94 GLY A C 1
ATOM 744 O O . GLY A 1 94 ? -13.798 7.655 -0.269 1.00 90.69 94 GLY A O 1
ATOM 745 N N . LEU A 1 95 ? -12.679 8.393 1.524 1.00 89.81 95 LEU A N 1
ATOM 746 C CA . LEU A 1 95 ? -12.477 7.080 2.119 1.00 89.81 95 LEU A CA 1
ATOM 747 C C . LEU A 1 95 ? -13.813 6.400 2.465 1.00 89.81 95 LEU A C 1
ATOM 749 O O . LEU A 1 95 ? -14.691 6.998 3.099 1.00 89.81 95 LEU A O 1
ATOM 753 N N . PRO A 1 96 ? -13.938 5.092 2.195 1.00 89.69 96 PRO A N 1
ATOM 754 C CA . PRO A 1 96 ? -15.011 4.293 2.755 1.00 89.69 96 PRO A CA 1
ATOM 755 C C . PRO A 1 96 ? -15.010 4.351 4.287 1.00 89.69 96 PRO A C 1
ATOM 757 O O . PRO A 1 96 ? -13.982 4.169 4.944 1.00 89.69 96 PRO A O 1
ATOM 760 N N . LYS A 1 97 ? -16.196 4.529 4.884 1.00 86.00 97 LYS A N 1
ATOM 761 C CA . LYS A 1 97 ? -16.381 4.689 6.343 1.00 86.00 97 LYS A CA 1
ATOM 762 C C . LYS A 1 97 ? -15.725 3.595 7.184 1.00 86.00 97 LYS A C 1
ATOM 764 O O . LYS A 1 97 ? -15.386 3.845 8.336 1.00 86.00 97 LYS A O 1
ATOM 769 N N . VAL A 1 98 ? -15.554 2.393 6.633 1.00 82.62 98 VAL A N 1
ATOM 770 C CA . VAL A 1 98 ? -14.897 1.265 7.309 1.00 82.62 98 VAL A CA 1
ATOM 771 C C . VAL A 1 98 ? -13.443 1.564 7.704 1.00 82.62 98 VAL A C 1
ATOM 773 O O . VAL A 1 98 ? -12.954 0.972 8.661 1.00 82.62 98 VAL A O 1
ATOM 776 N N . PHE A 1 99 ? -12.768 2.500 7.026 1.00 82.31 99 PHE A N 1
ATOM 777 C CA . PHE A 1 99 ? -11.360 2.817 7.277 1.00 82.31 99 PHE A CA 1
ATOM 778 C C . PHE A 1 99 ? -11.124 3.807 8.418 1.00 82.31 99 PHE A C 1
ATOM 780 O O . PHE A 1 99 ? -10.038 3.805 8.993 1.00 82.31 99 PHE A O 1
ATOM 787 N N . TYR A 1 100 ? -12.100 4.648 8.759 1.00 79.50 100 TYR A N 1
ATOM 788 C CA . TYR A 1 100 ? -11.932 5.672 9.799 1.00 79.50 100 TYR A CA 1
ATOM 789 C C . TYR A 1 100 ? -12.956 5.574 10.927 1.00 79.50 100 TYR A C 1
ATOM 791 O O . TYR A 1 100 ? -12.697 6.011 12.044 1.00 79.50 100 TYR A O 1
ATOM 799 N N . LYS A 1 101 ? -14.117 4.956 10.691 1.00 77.50 101 LYS A N 1
ATOM 800 C CA . LYS A 1 101 ? -15.115 4.785 11.741 1.00 77.50 101 LYS A CA 1
ATOM 801 C C . LYS A 1 101 ? -14.729 3.616 12.633 1.00 77.50 101 LYS A C 1
ATOM 803 O O . LYS A 1 101 ? -14.635 2.478 12.168 1.00 77.50 101 LYS A O 1
ATOM 808 N N . ARG A 1 102 ? -14.592 3.864 13.939 1.00 68.06 102 ARG A N 1
ATOM 809 C CA . ARG A 1 102 ? -14.345 2.780 14.894 1.00 68.06 102 ARG A CA 1
ATOM 810 C C . ARG A 1 102 ? -15.471 1.742 14.816 1.00 68.06 102 ARG A C 1
ATOM 812 O O . ARG A 1 102 ? -16.651 2.100 14.925 1.00 68.06 102 ARG A O 1
ATOM 819 N N . PRO A 1 103 ? -15.147 0.446 14.655 1.00 66.56 103 PRO A N 1
ATOM 820 C CA . PRO A 1 103 ? -16.164 -0.588 14.691 1.00 66.56 103 PRO A CA 1
ATOM 821 C C . PRO A 1 103 ? -16.833 -0.585 16.066 1.00 66.56 103 PRO A C 1
ATOM 823 O O . PRO A 1 103 ? -16.185 -0.403 17.100 1.00 66.56 103 PRO A O 1
ATOM 826 N N . SER A 1 104 ? -18.144 -0.834 16.099 1.00 66.38 104 SER A N 1
ATOM 827 C CA . SER A 1 104 ? -18.838 -1.043 17.370 1.00 66.38 104 SER A CA 1
ATOM 828 C C . SER A 1 104 ? -18.171 -2.181 18.154 1.00 66.38 104 SER A C 1
ATOM 830 O O . SER A 1 104 ? -17.579 -3.091 17.568 1.00 66.38 104 SER A O 1
ATOM 832 N N . ARG A 1 105 ? -18.303 -2.200 19.489 1.00 66.06 105 ARG A N 1
ATOM 833 C CA . ARG A 1 105 ? -17.746 -3.290 20.323 1.00 66.06 105 ARG A CA 1
ATOM 834 C C . ARG A 1 105 ? -18.162 -4.685 19.844 1.00 66.06 105 ARG A C 1
ATOM 836 O O . ARG A 1 105 ? -17.419 -5.640 20.042 1.00 66.06 105 ARG A O 1
ATOM 843 N N . LEU A 1 106 ? -19.346 -4.811 19.245 1.00 59.59 106 LEU A N 1
ATOM 844 C CA . LEU A 1 106 ? -19.826 -6.064 18.673 1.00 59.59 106 LEU A CA 1
ATOM 845 C C . LEU A 1 106 ? -19.111 -6.395 17.355 1.00 59.59 106 LEU A C 1
ATOM 847 O O . LEU A 1 106 ? -18.672 -7.528 17.178 1.00 59.59 106 LEU A O 1
ATOM 851 N N . MET A 1 107 ? -18.926 -5.407 16.476 1.00 64.88 107 MET A N 1
ATOM 852 C CA . MET A 1 107 ? -18.179 -5.565 15.224 1.00 64.88 107 MET A CA 1
ATOM 853 C C . MET A 1 107 ? -16.705 -5.896 15.477 1.00 64.88 107 MET A C 1
ATOM 855 O O . MET A 1 107 ? -16.201 -6.845 14.895 1.00 64.88 107 MET A O 1
ATOM 859 N N . ALA A 1 108 ? -16.049 -5.240 16.438 1.00 63.03 108 ALA A N 1
ATOM 860 C CA . ALA A 1 108 ? -14.665 -5.541 16.831 1.00 63.03 108 ALA A CA 1
ATOM 861 C C . ALA A 1 108 ? -14.477 -6.948 17.447 1.00 63.03 108 ALA A C 1
ATOM 863 O O . ALA A 1 108 ? -13.361 -7.463 17.549 1.00 63.03 108 ALA A O 1
ATOM 864 N N . LYS A 1 109 ? -15.567 -7.572 17.917 1.00 60.78 109 LYS A N 1
ATOM 865 C CA . LYS A 1 109 ? -15.572 -8.965 18.391 1.00 60.78 109 LYS A CA 1
ATOM 866 C C . LYS A 1 109 ? -15.879 -9.962 17.269 1.00 60.78 109 LYS A C 1
ATOM 868 O O . LYS A 1 109 ? -15.425 -11.100 17.358 1.00 60.78 109 LYS A O 1
ATOM 873 N N . ARG A 1 110 ? -16.653 -9.556 16.257 1.00 60.91 110 ARG A N 1
ATOM 874 C CA . ARG A 1 110 ? -17.037 -10.389 15.105 1.00 60.91 110 ARG A CA 1
ATOM 875 C C . ARG A 1 110 ? -15.950 -10.421 14.033 1.00 60.91 110 ARG A C 1
ATOM 877 O O . ARG A 1 110 ? -15.618 -11.501 13.559 1.00 60.91 110 ARG A O 1
ATOM 884 N N . TYR A 1 111 ? -15.340 -9.276 13.750 1.00 60.66 111 TYR A N 1
ATOM 885 C CA . TYR A 1 111 ? -14.380 -9.084 12.669 1.00 60.66 111 TYR A CA 1
ATOM 886 C C . TYR A 1 111 ? -12.990 -8.749 13.199 1.00 60.66 111 TYR A C 1
ATOM 888 O O . TYR A 1 111 ? -12.832 -8.161 14.273 1.00 60.66 111 TYR A O 1
ATOM 896 N N . VAL A 1 112 ? -11.976 -9.117 12.422 1.00 59.09 112 VAL A N 1
ATOM 897 C CA . VAL A 1 112 ? -10.605 -8.662 12.640 1.00 59.09 112 VAL A CA 1
ATOM 898 C C . VAL A 1 112 ? -10.413 -7.404 11.811 1.00 59.09 112 VAL A C 1
ATOM 900 O O . VAL A 1 112 ? -10.362 -7.467 10.590 1.00 59.09 112 VAL A O 1
ATOM 903 N N . THR A 1 113 ? -10.334 -6.251 12.466 1.00 59.12 113 THR A N 1
ATOM 904 C CA . THR A 1 113 ? -9.838 -5.041 11.810 1.00 59.12 113 THR A CA 1
ATOM 905 C C . THR A 1 113 ? -8.321 -5.163 11.775 1.00 59.12 113 THR A C 1
ATOM 907 O O . THR A 1 113 ? -7.695 -5.298 12.835 1.00 59.12 113 THR A O 1
ATOM 910 N N . LEU A 1 114 ? -7.745 -5.162 10.572 1.00 57.69 114 LEU A N 1
ATOM 911 C CA . LEU A 1 114 ? -6.328 -4.858 10.415 1.00 57.69 114 LEU A CA 1
ATOM 912 C C . LEU A 1 114 ? -6.114 -3.484 11.056 1.00 57.69 114 LEU A C 1
ATOM 914 O O . LEU A 1 114 ? -6.927 -2.580 10.881 1.00 57.69 114 LEU A O 1
ATOM 918 N N . SER A 1 115 ? -5.093 -3.347 11.882 1.00 52.03 115 SER A N 1
ATOM 919 C CA . SER A 1 115 ? -4.812 -2.111 12.604 1.00 52.03 115 SER A CA 1
ATOM 920 C C . SER A 1 115 ? -3.331 -1.839 12.487 1.00 52.03 115 SER A C 1
ATOM 922 O O . SER A 1 115 ? -2.552 -2.791 12.483 1.00 52.03 115 SER A O 1
ATOM 924 N N . THR A 1 116 ? -2.950 -0.568 12.462 1.00 54.81 116 THR A N 1
ATOM 925 C CA . THR A 1 116 ? -1.555 -0.179 12.650 1.00 54.81 116 THR A CA 1
ATOM 926 C C . THR A 1 116 ? -1.009 -0.888 13.905 1.00 54.81 116 THR A C 1
ATOM 928 O O . THR A 1 116 ? -1.658 -0.853 14.961 1.00 54.81 116 THR A O 1
ATOM 931 N N . PRO A 1 117 ? 0.079 -1.676 13.800 1.00 47.69 117 PRO A N 1
ATOM 932 C CA . PRO A 1 117 ? 0.534 -2.491 14.919 1.00 47.69 117 PRO A CA 1
ATOM 933 C C . PRO A 1 117 ? 0.939 -1.637 16.121 1.00 47.69 117 PRO A C 1
ATOM 935 O O . PRO A 1 117 ? 1.747 -0.724 16.012 1.00 47.69 117 PRO A O 1
ATOM 938 N N . THR A 1 118 ? 0.437 -1.990 17.304 1.00 41.28 118 THR A N 1
ATOM 939 C CA . THR A 1 118 ? 0.688 -1.264 18.564 1.00 41.28 118 THR A CA 1
ATOM 940 C C . THR A 1 118 ? 2.017 -1.626 19.236 1.00 41.28 118 THR A C 1
ATOM 942 O O . THR A 1 118 ? 2.234 -1.266 20.384 1.00 41.28 118 THR A O 1
ATOM 945 N N . ASN A 1 119 ? 2.867 -2.437 18.598 1.00 40.91 119 ASN A N 1
ATOM 946 C CA . ASN A 1 119 ? 4.098 -2.954 19.198 1.00 40.91 119 ASN A CA 1
ATOM 947 C C . ASN A 1 119 ? 5.190 -3.110 18.137 1.00 40.91 119 ASN A C 1
ATOM 949 O O . ASN A 1 119 ? 5.489 -4.220 17.697 1.00 40.91 119 ASN A O 1
ATOM 953 N N . PHE A 1 120 ? 5.821 -2.002 17.764 1.00 46.44 120 PHE A N 1
ATOM 954 C CA . PHE A 1 120 ? 7.125 -2.064 17.116 1.00 46.44 120 PHE A CA 1
ATOM 955 C C . PHE A 1 120 ? 8.161 -2.481 18.163 1.00 46.44 120 PHE A C 1
ATOM 957 O O . PHE A 1 120 ? 8.373 -1.792 19.163 1.00 46.44 120 PHE A O 1
ATOM 964 N N . LYS A 1 121 ? 8.789 -3.645 17.974 1.00 39.72 121 LYS A N 1
ATOM 965 C CA . LYS A 1 121 ? 10.025 -3.955 18.694 1.00 39.72 121 LYS A CA 1
ATOM 966 C C . LYS A 1 121 ? 11.170 -3.285 17.948 1.00 39.72 121 LYS A C 1
ATOM 968 O O . LYS A 1 121 ? 11.402 -3.568 16.781 1.00 39.72 121 LYS A O 1
ATOM 973 N N . GLN A 1 122 ? 11.827 -2.386 18.664 1.00 40.31 122 GLN A N 1
ATOM 974 C CA . GLN A 1 122 ? 12.967 -1.585 18.250 1.00 40.31 122 GLN A CA 1
ATOM 975 C C . GLN A 1 122 ? 14.069 -2.377 17.530 1.00 40.31 122 GLN A C 1
ATOM 977 O O . GLN A 1 122 ? 14.443 -3.470 17.957 1.00 40.31 122 GLN A O 1
ATOM 982 N N . GLY A 1 123 ? 14.656 -1.727 16.527 1.00 34.88 123 GLY A N 1
ATOM 983 C CA . GLY A 1 123 ? 16.006 -1.968 16.027 1.00 34.88 123 GLY A CA 1
ATOM 984 C C . GLY A 1 123 ? 16.191 -1.235 14.697 1.00 34.88 123 GLY A C 1
ATOM 985 O O . GLY A 1 123 ? 15.601 -1.649 13.715 1.00 34.88 123 GLY A O 1
ATOM 986 N N . SER A 1 124 ? 16.957 -0.153 14.563 1.00 35.06 124 SER A N 1
ATOM 987 C CA . SER A 1 124 ? 17.908 0.492 15.469 1.00 35.06 124 SER A CA 1
ATOM 988 C C . SER A 1 124 ? 18.258 1.885 14.912 1.00 35.06 124 SER A C 1
ATOM 990 O O . SER A 1 124 ? 17.953 2.196 13.767 1.00 35.06 124 SER A O 1
ATOM 992 N N . MET A 1 125 ? 18.935 2.695 15.732 1.00 38.66 125 MET A N 1
ATOM 993 C CA . MET A 1 125 ? 19.533 3.994 15.388 1.00 38.66 125 MET A CA 1
ATOM 994 C C . MET A 1 125 ? 20.259 4.009 14.043 1.00 38.66 125 MET A C 1
ATOM 996 O O . MET A 1 125 ? 21.206 3.233 13.896 1.00 38.66 125 MET A O 1
ATOM 1000 N N . ILE A 1 126 ? 19.971 5.004 13.190 1.00 41.44 126 ILE A N 1
ATOM 1001 C CA . ILE A 1 126 ? 20.952 5.539 12.234 1.00 41.44 126 ILE A CA 1
ATOM 1002 C C . ILE A 1 126 ? 20.824 7.068 12.110 1.00 41.44 126 ILE A C 1
ATOM 1004 O O . ILE A 1 126 ? 19.749 7.579 11.811 1.00 41.44 126 ILE A O 1
ATOM 1008 N N . PRO A 1 127 ? 21.924 7.819 12.297 1.00 35.34 127 PRO A N 1
ATOM 1009 C CA . PRO A 1 127 ? 22.041 9.189 11.825 1.00 35.34 127 PRO A CA 1
ATOM 1010 C C . PRO A 1 127 ? 22.330 9.173 10.314 1.00 35.34 127 PRO A C 1
ATOM 1012 O O . PRO A 1 127 ? 23.454 8.897 9.897 1.00 35.34 127 PRO A O 1
ATOM 1015 N N . ILE A 1 128 ? 21.316 9.443 9.491 1.00 39.53 128 ILE A N 1
ATOM 1016 C CA . ILE A 1 128 ? 21.475 9.648 8.041 1.00 39.53 128 ILE A CA 1
ATOM 1017 C C . ILE A 1 128 ? 21.885 11.122 7.798 1.00 39.53 128 ILE A C 1
ATOM 1019 O O . ILE A 1 128 ? 21.410 12.000 8.523 1.00 39.53 128 ILE A O 1
ATOM 1023 N N . PRO A 1 129 ? 22.758 11.450 6.818 1.00 34.88 129 PRO A N 1
ATOM 1024 C CA . PRO A 1 129 ? 23.293 12.808 6.624 1.00 34.88 129 PRO A CA 1
ATOM 1025 C C . PRO A 1 129 ? 22.324 13.828 6.002 1.00 34.88 129 PRO A C 1
ATOM 1027 O O . PRO A 1 129 ? 22.753 14.929 5.666 1.00 34.88 129 PRO A O 1
ATOM 1030 N N . ASN A 1 130 ? 21.048 13.488 5.824 1.00 39.31 130 ASN A N 1
ATOM 1031 C CA . ASN A 1 130 ? 20.008 14.409 5.370 1.00 39.31 130 ASN A CA 1
ATOM 1032 C C . ASN A 1 130 ? 18.800 14.212 6.298 1.00 39.31 130 ASN A C 1
ATOM 1034 O O . ASN A 1 130 ? 18.448 13.053 6.535 1.00 39.31 130 ASN A O 1
ATOM 1038 N N . PRO A 1 131 ? 18.234 15.273 6.905 1.00 50.34 131 PRO A N 1
ATOM 1039 C CA . PRO A 1 131 ? 17.134 15.098 7.833 1.00 50.34 131 PRO A CA 1
ATOM 1040 C C . PRO A 1 131 ? 15.944 14.631 7.006 1.00 50.34 131 PRO A C 1
ATOM 1042 O O . PRO A 1 131 ? 15.695 15.200 5.955 1.00 50.34 131 PRO A O 1
ATOM 1045 N N . ASP A 1 132 ? 15.270 13.574 7.422 1.00 52.19 132 ASP A N 1
ATOM 1046 C CA . ASP A 1 132 ? 13.818 13.633 7.530 1.00 52.19 132 ASP A CA 1
ATOM 1047 C C . ASP A 1 132 ? 13.346 12.398 8.293 1.00 52.19 132 ASP A C 1
ATOM 1049 O O . ASP A 1 132 ? 13.360 11.273 7.807 1.00 52.19 132 ASP A O 1
ATOM 1053 N N . HIS A 1 133 ? 12.999 12.695 9.545 1.00 54.84 133 HIS A N 1
ATOM 1054 C CA . HIS A 1 133 ? 12.226 11.915 10.504 1.00 54.84 133 HIS A CA 1
ATOM 1055 C C . HIS A 1 133 ? 12.862 10.634 11.077 1.00 54.84 133 HIS A C 1
ATOM 1057 O O . HIS A 1 133 ? 13.120 9.642 10.406 1.00 54.84 133 HIS A O 1
ATOM 1063 N N . ASP A 1 134 ? 13.083 10.651 12.396 1.00 61.97 134 ASP A N 1
ATOM 1064 C CA . ASP A 1 134 ? 13.428 9.456 13.165 1.00 61.97 134 ASP A CA 1
ATOM 1065 C C . ASP A 1 134 ? 12.144 8.659 13.442 1.00 61.97 134 ASP A C 1
ATOM 1067 O O . ASP A 1 134 ? 11.350 8.981 14.336 1.00 61.97 134 ASP A O 1
ATOM 1071 N N . TYR A 1 135 ? 11.927 7.606 12.651 1.00 61.66 135 TYR A N 1
ATOM 1072 C CA . TYR A 1 135 ? 10.749 6.749 12.768 1.00 61.66 135 TYR A CA 1
ATOM 1073 C C . TYR A 1 135 ? 10.809 5.780 13.953 1.00 61.66 135 TYR A C 1
ATOM 1075 O O . TYR A 1 135 ? 9.790 5.144 14.243 1.00 61.66 135 TYR A O 1
ATOM 1083 N N . THR A 1 136 ? 11.918 5.734 14.708 1.00 64.88 136 THR A N 1
ATOM 1084 C CA . THR A 1 136 ? 12.082 4.853 15.871 1.00 64.88 136 THR A CA 1
ATOM 1085 C C . THR A 1 136 ? 10.904 4.987 16.832 1.00 64.88 136 THR A C 1
ATOM 1087 O O . THR A 1 136 ? 10.584 6.071 17.323 1.00 64.88 136 THR A O 1
ATOM 1090 N N . LYS A 1 137 ? 10.270 3.856 17.152 1.00 66.50 137 LYS A N 1
ATOM 1091 C CA . LYS A 1 137 ? 9.202 3.787 18.155 1.00 66.50 137 LYS A CA 1
ATOM 1092 C C . LYS A 1 137 ? 9.723 3.149 19.445 1.00 66.50 137 LYS A C 1
ATOM 1094 O O . LYS A 1 137 ? 10.317 2.067 19.381 1.00 66.50 137 LYS A O 1
ATOM 1099 N N . PRO A 1 138 ? 9.519 3.772 20.622 1.00 66.25 138 PRO A N 1
ATOM 1100 C CA . PRO A 1 138 ? 9.886 3.145 21.882 1.00 66.25 138 PRO A CA 1
ATOM 1101 C C . PRO A 1 138 ? 9.021 1.895 22.134 1.00 66.25 138 PRO A C 1
ATOM 1103 O O . PRO A 1 138 ? 7.874 1.838 21.679 1.00 66.25 138 PRO A O 1
ATOM 1106 N N . PRO A 1 139 ? 9.527 0.891 22.875 1.00 62.12 139 PRO A N 1
ATOM 1107 C CA . PRO A 1 139 ? 8.738 -0.281 23.241 1.00 62.12 139 PRO A CA 1
ATOM 1108 C C . PRO A 1 139 ? 7.403 0.105 23.896 1.00 62.12 139 PRO A C 1
ATOM 1110 O O . PRO A 1 139 ? 7.379 0.876 24.853 1.00 62.12 139 PRO A O 1
ATOM 1113 N N . GLY A 1 140 ? 6.299 -0.451 23.388 1.00 63.31 140 GLY A N 1
ATOM 1114 C CA . GLY A 1 140 ? 4.942 -0.162 23.870 1.00 63.31 140 GLY A CA 1
ATOM 1115 C C . GLY A 1 140 ? 4.298 1.101 23.286 1.00 63.31 140 GLY A C 1
ATOM 1116 O O . GLY A 1 140 ? 3.228 1.490 23.745 1.00 63.31 140 GLY A O 1
ATOM 11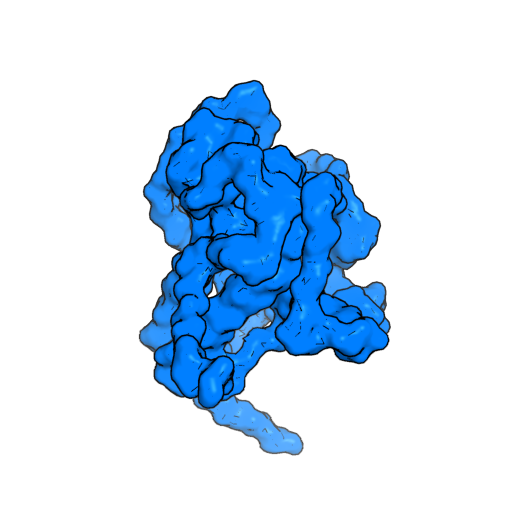17 N N . TYR A 1 141 ? 4.923 1.746 22.296 1.00 64.94 141 TYR A N 1
ATOM 1118 C CA . TYR A 1 141 ? 4.320 2.859 21.567 1.00 64.94 141 TYR A CA 1
ATOM 1119 C C . TYR A 1 141 ? 3.089 2.423 20.759 1.00 64.94 141 TYR A C 1
ATOM 1121 O O . TYR A 1 141 ? 3.172 1.533 19.911 1.00 64.94 141 TYR A O 1
ATOM 1129 N N . GLU A 1 142 ? 1.968 3.110 20.972 1.00 66.25 142 GLU A N 1
ATOM 1130 C CA . GLU A 1 142 ? 0.764 2.955 20.160 1.00 66.25 142 GLU A CA 1
ATOM 1131 C C . GLU A 1 142 ? 0.834 3.871 18.936 1.00 66.25 142 GLU A C 1
ATOM 1133 O O . GLU A 1 142 ? 0.850 5.097 19.053 1.00 66.25 142 GLU A O 1
ATOM 1138 N N . THR A 1 143 ? 0.864 3.271 17.747 1.00 67.25 143 THR A N 1
ATOM 1139 C CA . THR A 1 143 ? 0.786 4.004 16.483 1.00 67.25 143 THR A CA 1
ATOM 1140 C C . THR A 1 143 ? -0.511 4.782 16.371 1.00 67.25 143 THR A C 1
ATOM 1142 O O . THR A 1 143 ? -1.589 4.272 16.686 1.00 67.25 143 THR A O 1
ATOM 1145 N N . VAL A 1 144 ? -0.408 5.980 15.817 1.00 72.25 144 VAL A N 1
ATOM 1146 C CA . VAL A 1 144 ? -1.545 6.839 15.511 1.00 72.25 144 VAL A CA 1
ATOM 1147 C C . VAL A 1 144 ? -1.720 6.971 14.002 1.00 72.25 144 VAL A C 1
ATOM 1149 O O . VAL A 1 144 ? -0.833 6.615 13.229 1.00 72.25 144 VAL A O 1
ATOM 1152 N N . ARG A 1 145 ? -2.884 7.465 13.590 1.00 76.56 145 ARG A N 1
ATOM 1153 C CA . ARG A 1 145 ? -3.202 7.775 12.196 1.00 76.56 145 ARG A CA 1
ATOM 1154 C C . ARG A 1 145 ? -3.409 9.279 12.059 1.00 76.56 145 ARG A C 1
ATOM 1156 O O . ARG A 1 145 ? -3.800 9.920 13.037 1.00 76.56 145 ARG A O 1
ATOM 1163 N N . TYR A 1 146 ? -3.188 9.820 10.862 1.00 79.12 146 TYR A N 1
ATOM 1164 C CA . TYR A 1 146 ? -3.496 11.218 10.556 1.00 79.12 146 TYR A CA 1
ATOM 1165 C C . TYR A 1 146 ? -4.915 11.581 11.049 1.00 79.12 146 TYR A C 1
ATOM 1167 O O . TYR A 1 146 ? -5.826 10.762 10.893 1.00 79.12 146 TYR A O 1
ATOM 1175 N N . PRO A 1 147 ? -5.125 12.761 11.662 1.00 84.25 147 PRO A N 1
ATOM 1176 C CA . PRO A 1 147 ? -4.213 13.910 11.743 1.00 84.25 147 PRO A CA 1
ATOM 1177 C C . PRO A 1 147 ? -3.155 13.856 12.850 1.00 84.25 147 PRO A C 1
ATOM 1179 O O . PRO A 1 147 ? -2.351 14.778 12.952 1.00 84.25 147 PRO A O 1
ATOM 1182 N N . PHE A 1 148 ? -3.115 12.813 13.679 1.00 84.31 148 PHE A N 1
ATOM 1183 C CA . PHE A 1 148 ? -2.085 12.703 14.711 1.00 84.31 148 PHE A CA 1
ATOM 1184 C C . PHE A 1 148 ? -0.712 12.390 14.095 1.00 84.31 148 PHE A C 1
ATOM 1186 O O . PHE A 1 148 ? -0.602 11.565 13.188 1.00 84.31 148 PHE A O 1
ATOM 1193 N N . SER A 1 149 ? 0.341 13.009 14.629 1.00 82.00 149 SER A N 1
ATOM 1194 C CA . SER A 1 149 ? 1.730 12.697 14.293 1.00 82.00 149 SER A CA 1
ATOM 1195 C C . SER A 1 149 ? 2.204 11.473 15.068 1.00 82.00 149 SER A C 1
ATOM 1197 O O . SER A 1 149 ? 2.011 11.369 16.288 1.00 82.00 149 SER A O 1
ATOM 1199 N N . GLY A 1 150 ? 2.862 10.564 14.349 1.00 75.88 150 GLY A N 1
ATOM 1200 C CA . GLY A 1 150 ? 3.516 9.394 14.918 1.00 75.88 150 GLY A CA 1
ATOM 1201 C C . GLY A 1 150 ? 5.013 9.562 15.183 1.00 75.88 150 GLY A C 1
ATOM 1202 O O . GLY A 1 150 ? 5.656 8.608 15.622 1.00 75.88 150 GLY A O 1
ATOM 1203 N N . LEU A 1 151 ? 5.602 10.723 14.894 1.00 75.44 151 LEU A N 1
ATOM 1204 C CA . LEU A 1 151 ? 7.048 10.944 14.994 1.00 75.44 151 LEU A CA 1
ATOM 1205 C C . LEU A 1 151 ? 7.468 11.143 16.451 1.00 75.44 151 LEU A C 1
ATOM 1207 O O . LEU A 1 151 ? 7.155 12.151 17.077 1.00 75.44 151 LEU A O 1
ATOM 1211 N N . VAL A 1 152 ? 8.146 10.151 17.021 1.00 74.81 152 VAL A N 1
ATOM 1212 C CA . VAL A 1 152 ? 8.483 10.116 18.456 1.00 74.81 152 VAL A CA 1
ATOM 1213 C C . VAL A 1 152 ? 9.970 9.902 18.707 1.00 74.81 152 VAL A C 1
ATOM 1215 O O . VAL A 1 152 ? 10.366 9.589 19.832 1.00 74.81 152 VAL A O 1
ATOM 1218 N N . GLY A 1 153 ? 10.794 10.108 17.680 1.00 73.75 153 GLY A N 1
ATOM 1219 C CA . GLY A 1 153 ? 12.232 10.216 17.851 1.00 73.75 153 GLY A CA 1
ATOM 1220 C C . GLY A 1 153 ? 12.594 11.351 18.819 1.00 73.75 153 GLY A C 1
ATOM 1221 O O . GLY A 1 153 ? 11.795 12.274 19.030 1.00 73.75 153 GLY A O 1
ATOM 1222 N N . PRO A 1 154 ? 13.799 11.339 19.416 1.00 77.06 154 PRO A N 1
ATOM 1223 C CA . PRO A 1 154 ? 14.189 12.310 20.439 1.00 77.06 154 PRO A CA 1
ATOM 1224 C C . PRO A 1 154 ? 14.079 13.780 20.007 1.00 77.06 154 PRO A C 1
ATOM 1226 O O . PRO A 1 154 ? 13.943 14.647 20.864 1.00 77.06 154 PRO A O 1
ATOM 1229 N N . LYS A 1 155 ? 14.144 14.064 18.699 1.00 79.81 155 LYS A N 1
ATOM 1230 C CA . LYS A 1 155 ? 13.999 15.417 18.137 1.00 79.81 155 LYS A CA 1
ATOM 1231 C C . LYS A 1 155 ? 12.543 15.826 17.885 1.00 79.81 155 LYS A C 1
ATOM 1233 O O . LYS A 1 155 ? 12.249 17.015 17.916 1.00 79.81 155 LYS A O 1
ATOM 1238 N N . ASP A 1 156 ? 11.652 14.861 17.668 1.00 79.62 156 ASP A N 1
ATOM 1239 C CA . ASP A 1 156 ? 10.283 15.098 17.192 1.00 79.62 156 ASP A CA 1
ATOM 1240 C C . ASP A 1 156 ? 9.240 14.992 18.316 1.00 79.62 156 ASP A C 1
ATOM 1242 O O . ASP A 1 156 ? 8.154 15.561 18.223 1.00 79.62 156 ASP A O 1
ATOM 1246 N N . VAL A 1 157 ? 9.566 14.291 19.410 1.00 84.06 157 VAL A N 1
ATOM 1247 C CA . VAL A 1 157 ? 8.610 13.916 20.466 1.00 84.06 157 VAL A CA 1
ATOM 1248 C C . VAL A 1 157 ? 7.849 15.099 21.076 1.00 84.06 157 VAL A C 1
ATOM 1250 O O . VAL A 1 157 ? 6.653 14.979 21.346 1.00 84.06 157 VAL A O 1
ATOM 1253 N N . ASP A 1 158 ? 8.502 16.240 21.290 1.00 88.31 158 ASP A N 1
ATOM 1254 C CA . ASP A 1 158 ? 7.858 17.404 21.906 1.00 88.31 158 ASP A CA 1
ATOM 1255 C C . ASP A 1 158 ? 6.963 18.156 20.912 1.00 88.31 158 ASP A C 1
ATOM 1257 O O . ASP A 1 158 ? 5.843 18.534 21.266 1.00 88.31 158 ASP A O 1
ATOM 1261 N N . ALA A 1 159 ? 7.394 18.280 19.651 1.00 86.06 159 ALA A N 1
ATOM 1262 C CA . ALA A 1 159 ? 6.567 18.826 18.576 1.00 86.06 159 ALA A CA 1
ATOM 1263 C C . ALA A 1 159 ? 5.328 17.948 18.334 1.00 86.06 159 ALA A C 1
ATOM 1265 O O . ALA A 1 159 ? 4.209 18.453 18.256 1.00 86.06 159 ALA A O 1
ATOM 1266 N N . THR A 1 160 ? 5.501 16.626 18.330 1.00 85.62 160 THR A N 1
ATOM 1267 C CA . THR A 1 160 ? 4.409 15.656 18.196 1.00 85.62 160 THR A CA 1
ATOM 1268 C C . THR A 1 160 ? 3.406 15.740 19.341 1.00 85.62 160 THR A C 1
ATOM 1270 O O . THR A 1 160 ? 2.202 15.679 19.094 1.00 85.62 160 THR A O 1
ATOM 1273 N N . LYS A 1 161 ? 3.851 15.920 20.592 1.00 89.50 161 LYS A N 1
ATOM 1274 C CA . LYS A 1 161 ? 2.929 16.130 21.725 1.00 89.50 161 LYS A CA 1
ATOM 1275 C C . LYS A 1 161 ? 2.101 17.401 21.544 1.00 89.50 161 LYS A C 1
ATOM 1277 O O . LYS A 1 161 ? 0.882 17.342 21.692 1.00 89.50 161 LYS A O 1
ATOM 1282 N N . ALA A 1 162 ? 2.748 18.518 21.208 1.00 89.81 162 ALA A N 1
ATOM 1283 C CA . ALA A 1 162 ? 2.075 19.799 21.007 1.00 89.81 162 ALA A CA 1
ATOM 1284 C C . ALA A 1 162 ? 1.078 19.753 19.836 1.00 89.81 162 ALA A C 1
ATOM 1286 O O . ALA A 1 162 ? -0.031 20.274 19.947 1.00 89.81 162 ALA A O 1
ATOM 1287 N N . HIS A 1 163 ? 1.446 19.086 18.740 1.00 88.50 163 HIS A N 1
ATOM 1288 C CA . HIS A 1 163 ? 0.570 18.845 17.593 1.00 88.50 163 HIS A CA 1
ATOM 1289 C C . HIS A 1 163 ? -0.638 17.985 17.970 1.00 88.50 163 HIS A C 1
ATOM 1291 O O . HIS A 1 163 ? -1.782 18.388 17.776 1.00 88.50 163 HIS A O 1
ATOM 1297 N N . ASN A 1 164 ? -0.402 16.819 18.578 1.00 90.12 164 ASN A N 1
ATOM 1298 C CA . ASN A 1 164 ? -1.462 15.868 18.915 1.00 90.12 164 ASN A CA 1
ATOM 1299 C C . ASN A 1 164 ? -2.474 16.448 19.914 1.00 90.12 164 ASN A C 1
ATOM 1301 O O . ASN A 1 164 ? -3.657 16.114 19.835 1.00 90.12 164 ASN A O 1
ATOM 1305 N N . GLN A 1 165 ? -2.047 17.347 20.807 1.00 91.94 165 GLN A N 1
ATOM 1306 C CA . GLN A 1 165 ? -2.935 18.034 21.750 1.00 91.94 165 GLN A CA 1
ATOM 1307 C C . GLN A 1 165 ? -4.046 18.837 21.049 1.00 91.94 165 GLN A C 1
ATOM 1309 O O . GLN A 1 165 ? -5.134 18.973 21.601 1.00 91.94 165 GLN A O 1
ATOM 1314 N N . GLN A 1 166 ? -3.818 19.313 19.820 1.00 90.38 166 GLN A N 1
ATOM 1315 C CA . GLN A 1 166 ? -4.817 20.064 19.046 1.00 90.38 166 GLN A CA 1
ATOM 1316 C C . GLN A 1 166 ? -6.003 19.196 18.605 1.00 90.38 166 GLN A C 1
ATOM 1318 O O . GLN A 1 166 ? -7.097 19.715 18.403 1.00 90.38 166 GLN A O 1
ATOM 1323 N N . TYR A 1 167 ? -5.798 17.880 18.482 1.00 88.62 167 TYR A N 1
ATOM 1324 C CA . TYR A 1 167 ? -6.805 16.933 17.993 1.00 88.62 167 TYR A CA 1
ATOM 1325 C C . TYR A 1 167 ? -7.400 16.056 19.098 1.00 88.62 167 TYR A C 1
ATOM 1327 O O . TYR A 1 167 ? -8.457 15.466 18.895 1.00 88.62 167 TYR A O 1
ATOM 1335 N N . GLN A 1 168 ? -6.743 15.958 20.260 1.00 88.88 168 GLN A N 1
ATOM 1336 C CA . GLN A 1 168 ? -7.152 15.069 21.357 1.00 88.88 168 GLN A CA 1
ATOM 1337 C C . GLN A 1 168 ? -8.569 15.341 21.874 1.00 88.88 168 GLN A C 1
ATOM 1339 O O . GLN A 1 168 ? -9.290 14.396 22.181 1.00 88.88 168 GLN A O 1
ATOM 1344 N N . GLU A 1 169 ? -8.967 16.612 21.933 1.00 90.88 169 GLU A N 1
ATOM 1345 C CA . GLU A 1 169 ? -10.272 17.037 22.458 1.00 90.88 169 GLU A CA 1
ATOM 1346 C C . GLU A 1 169 ? -11.318 17.273 21.353 1.00 90.88 169 GLU A C 1
ATOM 1348 O O . GLU A 1 169 ? -12.447 17.679 21.636 1.00 90.88 169 GLU A O 1
ATOM 1353 N N . LEU A 1 170 ? -10.964 17.045 20.082 1.00 91.56 170 LEU A N 1
ATOM 1354 C CA . LEU A 1 170 ? -11.892 17.243 18.971 1.00 91.56 170 LEU A CA 1
ATOM 1355 C C . LEU A 1 170 ? -12.883 16.072 18.850 1.00 91.56 170 LEU A C 1
ATOM 1357 O O . LEU A 1 170 ? -12.524 14.918 19.101 1.00 91.56 170 LEU A O 1
ATOM 1361 N N . PRO A 1 171 ? -14.128 16.337 18.410 1.00 92.56 171 PRO A N 1
ATOM 1362 C CA . PRO A 1 171 ? -15.083 15.285 18.078 1.00 92.56 171 PRO A CA 1
ATOM 1363 C C . PRO A 1 171 ? -14.542 14.295 17.029 1.00 92.56 171 PRO A C 1
ATOM 1365 O O . PRO A 1 171 ? -13.832 14.679 16.097 1.00 92.56 171 PRO A O 1
ATOM 1368 N N . GLU A 1 172 ? -14.902 13.010 17.156 1.00 86.06 172 GLU A N 1
ATOM 1369 C CA . GLU A 1 172 ? -14.408 11.929 16.281 1.00 86.06 172 GLU A CA 1
ATOM 1370 C C . GLU A 1 172 ? -14.716 12.179 14.794 1.00 86.06 172 GLU A C 1
ATOM 1372 O O . GLU A 1 172 ? -13.920 11.826 13.929 1.00 86.06 172 GLU A O 1
ATOM 1377 N N . ASP A 1 173 ? -15.851 12.801 14.477 1.00 89.81 173 ASP A N 1
ATOM 1378 C CA . ASP A 1 173 ? -16.232 13.170 13.112 1.00 89.81 173 ASP A CA 1
ATOM 1379 C C . ASP A 1 173 ? -15.316 14.240 12.510 1.00 89.81 173 ASP A C 1
ATOM 1381 O O . ASP A 1 173 ? -14.979 14.144 11.331 1.00 89.81 173 ASP A O 1
ATOM 1385 N N . ILE A 1 174 ? -14.839 15.193 13.314 1.00 90.44 174 ILE A N 1
ATOM 1386 C CA . ILE A 1 174 ? -13.866 16.202 12.876 1.00 90.44 174 ILE A CA 1
ATOM 1387 C C . ILE A 1 174 ? -12.506 15.548 12.610 1.00 90.44 174 ILE A C 1
ATOM 1389 O O . ILE A 1 174 ? -11.929 15.736 11.540 1.00 90.44 174 ILE A O 1
ATOM 1393 N N . VAL A 1 175 ? -12.021 14.715 13.536 1.00 88.69 175 VAL A N 1
ATOM 1394 C CA . VAL A 1 175 ? -10.750 13.978 13.387 1.00 88.69 175 VAL A CA 1
ATOM 1395 C C . VAL A 1 175 ? -10.778 13.071 12.150 1.00 88.69 175 VAL A C 1
ATOM 1397 O O . VAL A 1 175 ? -9.843 13.073 11.351 1.00 88.69 175 VAL A O 1
ATOM 1400 N N . ASN A 1 176 ? -11.874 12.337 11.948 1.00 88.56 176 ASN A N 1
ATOM 1401 C CA . ASN A 1 176 ? -12.059 11.493 10.769 1.00 88.56 176 ASN A CA 1
ATOM 1402 C C . ASN A 1 176 ? -12.186 12.311 9.476 1.00 88.56 176 ASN A C 1
ATOM 1404 O O . ASN A 1 176 ? -11.733 11.856 8.427 1.00 88.56 176 ASN A O 1
ATOM 1408 N N . GLY A 1 177 ? -12.764 13.513 9.545 1.00 90.31 177 GLY A N 1
ATOM 1409 C CA . GLY A 1 177 ? -12.823 14.454 8.429 1.00 90.31 177 GLY A CA 1
ATOM 1410 C C . GLY A 1 177 ? -11.433 14.844 7.930 1.00 90.31 177 GLY A C 1
ATOM 1411 O O . GLY A 1 177 ? -11.186 14.789 6.730 1.00 90.31 177 GLY A O 1
ATOM 1412 N N . HIS A 1 178 ? -10.496 15.133 8.838 1.00 88.69 178 HIS A N 1
ATOM 1413 C CA . HIS A 1 178 ? -9.103 15.408 8.473 1.00 88.69 178 HIS A CA 1
ATOM 1414 C C . HIS A 1 178 ? -8.465 14.233 7.716 1.00 88.69 178 HIS A C 1
ATOM 1416 O O . HIS A 1 178 ? -7.905 14.431 6.640 1.00 88.69 178 HIS A O 1
ATOM 1422 N N . LEU A 1 179 ? -8.588 13.005 8.230 1.00 86.44 179 LEU A N 1
ATOM 1423 C CA . LEU A 1 179 ? -8.094 11.803 7.546 1.00 86.44 179 LEU A CA 1
ATOM 1424 C C . LEU A 1 179 ? -8.702 11.625 6.153 1.00 86.44 179 LEU A C 1
ATOM 1426 O O . LEU A 1 179 ? -7.988 11.300 5.205 1.00 86.44 179 LEU A O 1
ATOM 1430 N N . ASN A 1 180 ? -10.007 11.857 6.028 1.00 89.56 180 ASN A N 1
ATOM 1431 C CA . ASN A 1 180 ? -10.711 11.749 4.761 1.00 89.56 180 ASN A CA 1
ATOM 1432 C C . ASN A 1 180 ? -10.212 12.765 3.728 1.00 89.56 180 ASN A C 1
ATOM 1434 O O . ASN A 1 180 ? -9.941 12.401 2.587 1.00 89.56 180 ASN A O 1
ATOM 1438 N N . GLU A 1 181 ? -10.056 14.026 4.132 1.00 88.19 181 GLU A N 1
ATOM 1439 C CA . GLU A 1 181 ? -9.545 15.071 3.244 1.00 88.19 181 GLU A CA 1
ATOM 1440 C C . GLU A 1 181 ? -8.085 14.831 2.862 1.00 88.19 181 GLU A C 1
ATOM 1442 O O . GLU A 1 181 ? -7.730 15.028 1.704 1.00 88.19 181 GLU A O 1
ATOM 1447 N N . ASN A 1 182 ? -7.256 14.320 3.776 1.00 84.38 182 ASN A N 1
ATOM 1448 C CA . ASN A 1 182 ? -5.877 13.965 3.451 1.00 84.38 182 ASN A CA 1
ATOM 1449 C C . ASN A 1 182 ? -5.800 12.820 2.428 1.00 84.38 182 ASN A C 1
ATOM 1451 O O . ASN A 1 182 ? -5.014 12.881 1.489 1.00 84.38 182 ASN A O 1
ATOM 1455 N N . ALA A 1 183 ? -6.656 11.801 2.555 1.00 85.06 183 ALA A N 1
ATOM 1456 C CA . ALA A 1 183 ? -6.728 10.714 1.579 1.00 85.06 183 ALA A CA 1
ATOM 1457 C C . ALA A 1 183 ? -7.266 11.174 0.212 1.00 85.06 183 ALA A C 1
ATOM 1459 O O . ALA A 1 183 ? -6.759 10.745 -0.822 1.00 85.06 183 ALA A O 1
ATOM 1460 N N . LYS A 1 184 ? -8.250 12.082 0.184 1.00 87.00 184 LYS A N 1
ATOM 1461 C CA . LYS A 1 184 ? -8.724 12.708 -1.064 1.00 87.00 184 LYS A CA 1
ATOM 1462 C C . LYS A 1 184 ? -7.636 13.545 -1.724 1.00 87.00 184 LYS A C 1
ATOM 1464 O O . LYS A 1 184 ? -7.457 13.465 -2.935 1.00 87.00 184 LYS A O 1
ATOM 1469 N N . ALA A 1 185 ? -6.911 14.334 -0.935 1.00 83.75 185 ALA A N 1
ATOM 1470 C CA . ALA A 1 185 ? -5.790 15.114 -1.432 1.00 83.75 185 ALA A CA 1
ATOM 1471 C C . ALA A 1 185 ? -4.722 14.191 -2.028 1.00 83.75 185 ALA A C 1
ATOM 1473 O O . ALA A 1 185 ? -4.205 14.488 -3.105 1.00 83.75 185 ALA A O 1
ATOM 1474 N N . TRP A 1 186 ? -4.441 13.059 -1.370 1.00 83.31 186 TRP A N 1
ATOM 1475 C CA . TRP A 1 186 ? -3.465 12.079 -1.837 1.00 83.31 186 TRP A CA 1
ATOM 1476 C C . TRP A 1 186 ? -3.864 11.497 -3.199 1.00 83.31 186 TRP A C 1
ATOM 1478 O O . TRP A 1 186 ? -3.057 11.511 -4.123 1.00 83.31 186 TRP A O 1
ATOM 1488 N N . LEU A 1 187 ? -5.133 11.116 -3.387 1.00 84.38 187 LEU A N 1
ATOM 1489 C CA . LEU A 1 187 ? -5.649 10.733 -4.712 1.00 84.38 187 LEU A CA 1
ATOM 1490 C C . LEU A 1 187 ? -5.544 11.877 -5.742 1.00 84.38 187 LEU A C 1
ATOM 1492 O O . LEU A 1 187 ? -5.371 11.634 -6.934 1.00 84.38 187 LEU A O 1
ATOM 1496 N N . GLY A 1 188 ? -5.616 13.128 -5.282 1.00 82.19 188 GLY A N 1
ATOM 1497 C CA . GLY A 1 188 ? -5.384 14.351 -6.057 1.00 82.19 188 GLY A CA 1
ATOM 1498 C C . GLY A 1 188 ? -3.913 14.780 -6.177 1.00 82.19 188 GLY A C 1
ATOM 1499 O O . GLY A 1 188 ? -3.654 15.930 -6.530 1.00 82.19 188 GLY A O 1
ATOM 1500 N N . PHE A 1 189 ? -2.962 13.887 -5.897 1.00 79.38 189 PHE A N 1
ATOM 1501 C CA . PHE A 1 189 ? -1.510 14.083 -5.978 1.00 79.38 189 PHE A CA 1
ATOM 1502 C C . PHE A 1 189 ? -0.850 14.973 -4.907 1.00 79.38 189 PHE A C 1
ATOM 1504 O O . PHE A 1 189 ? 0.272 15.446 -5.108 1.00 79.38 189 PHE A O 1
ATOM 1511 N N . SER A 1 190 ? -1.469 15.180 -3.741 1.00 78.38 190 SER A N 1
ATOM 1512 C CA . SER A 1 190 ? -0.832 15.918 -2.635 1.00 78.38 190 SER A CA 1
ATOM 1513 C C . SER A 1 190 ? -1.230 15.428 -1.243 1.00 78.38 190 SER A C 1
ATOM 1515 O O . SER A 1 190 ? -2.361 15.053 -1.004 1.00 78.38 190 SER A O 1
ATOM 1517 N N . VAL A 1 191 ? -0.319 15.460 -0.285 1.00 73.19 191 VAL A N 1
ATOM 1518 C CA . VAL A 1 191 ? -0.568 15.122 1.121 1.00 73.19 191 VAL A CA 1
ATOM 1519 C C . VAL A 1 191 ? -0.206 16.330 1.959 1.00 73.19 191 VAL A C 1
ATOM 1521 O O . VAL A 1 191 ? 0.787 16.997 1.671 1.00 73.19 191 VAL A O 1
ATOM 1524 N N . GLN A 1 192 ? -0.993 16.611 2.993 1.00 73.31 192 GLN A N 1
ATOM 1525 C CA . GLN A 1 192 ? -0.585 17.557 4.026 1.00 73.31 192 GLN A CA 1
ATOM 1526 C C . GLN A 1 192 ? 0.013 16.773 5.186 1.00 73.31 192 GLN A C 1
ATOM 1528 O O . GLN A 1 192 ? -0.639 15.907 5.771 1.00 73.31 192 GLN A O 1
ATOM 1533 N N . THR A 1 193 ? 1.257 17.070 5.526 1.00 67.62 193 THR A N 1
ATOM 1534 C CA . THR A 1 193 ? 1.920 16.496 6.694 1.00 67.62 193 THR A CA 1
ATOM 1535 C C . THR A 1 193 ? 1.350 17.086 7.980 1.00 67.62 193 THR A C 1
ATOM 1537 O O . THR A 1 193 ? 0.669 18.116 7.986 1.00 67.62 193 THR A O 1
ATOM 1540 N N . SER A 1 194 ? 1.639 16.442 9.112 1.00 64.38 194 SER A N 1
ATOM 1541 C CA . SER A 1 194 ? 1.218 16.942 10.425 1.00 64.38 194 SER A CA 1
ATOM 1542 C C . SER A 1 194 ? 1.779 18.331 10.748 1.00 64.38 194 SER A C 1
ATOM 1544 O O . SER A 1 194 ? 1.109 19.116 11.402 1.00 64.38 194 SER A O 1
ATOM 1546 N N . ASP A 1 195 ? 2.972 18.674 10.270 1.00 66.06 195 ASP A N 1
ATOM 1547 C CA . ASP A 1 195 ? 3.576 20.000 10.463 1.00 66.06 195 ASP A CA 1
ATOM 1548 C C . ASP A 1 195 ? 3.094 21.057 9.446 1.00 66.06 195 ASP A C 1
ATOM 1550 O O . ASP A 1 195 ? 3.556 22.197 9.479 1.00 66.06 195 ASP A O 1
ATOM 1554 N N . GLY A 1 196 ? 2.122 20.716 8.590 1.00 69.31 196 GLY A N 1
ATOM 1555 C CA . GLY A 1 196 ? 1.460 21.647 7.672 1.00 69.31 196 GLY A CA 1
ATOM 1556 C C . GLY A 1 196 ? 2.170 21.849 6.331 1.00 69.31 196 GLY A C 1
ATOM 1557 O O . GLY A 1 196 ? 1.818 22.773 5.596 1.00 69.31 196 GLY A O 1
ATOM 1558 N N . ASN A 1 197 ? 3.153 21.008 6.003 1.00 74.50 197 ASN A N 1
ATOM 1559 C CA . ASN A 1 197 ? 3.814 21.006 4.703 1.00 74.50 197 ASN A CA 1
ATOM 1560 C C . ASN A 1 197 ? 3.012 20.203 3.671 1.00 74.50 197 ASN A C 1
ATOM 1562 O O . ASN A 1 197 ? 2.369 19.204 3.983 1.00 74.50 197 ASN A O 1
ATOM 1566 N N . THR A 1 198 ? 3.095 20.613 2.405 1.00 76.44 198 THR A N 1
ATOM 1567 C CA . THR A 1 198 ? 2.496 19.873 1.288 1.00 76.44 198 THR A CA 1
ATOM 1568 C C . THR A 1 198 ? 3.540 18.991 0.613 1.00 76.44 198 THR A C 1
ATOM 1570 O O . THR A 1 198 ? 4.526 19.494 0.075 1.00 76.44 198 THR A O 1
ATOM 1573 N N . ILE A 1 199 ? 3.294 17.684 0.580 1.00 68.00 199 ILE A N 1
ATOM 1574 C CA . ILE A 1 199 ? 4.107 16.698 -0.133 1.00 68.00 199 ILE A CA 1
ATOM 1575 C C . ILE A 1 199 ? 3.334 16.220 -1.361 1.00 68.00 199 ILE A C 1
ATOM 1577 O O . ILE A 1 199 ? 2.232 15.700 -1.239 1.00 68.00 199 ILE A O 1
ATOM 1581 N N . TYR A 1 200 ? 3.902 16.356 -2.558 1.00 71.12 200 TYR A N 1
ATOM 1582 C CA . TYR A 1 200 ? 3.312 15.748 -3.756 1.00 71.12 200 TYR A CA 1
ATOM 1583 C C . TYR A 1 200 ? 3.450 14.223 -3.719 1.00 71.12 200 TYR A C 1
ATOM 1585 O O . TYR A 1 200 ? 4.506 13.708 -3.340 1.00 71.12 200 TYR A O 1
ATOM 1593 N N . THR A 1 201 ? 2.408 13.491 -4.116 1.00 62.69 201 THR A N 1
ATOM 1594 C CA . THR A 1 201 ? 2.448 12.018 -4.121 1.00 62.69 201 THR A CA 1
ATOM 1595 C C . THR A 1 201 ? 3.538 11.490 -5.045 1.00 62.69 201 THR A C 1
ATOM 1597 O O . THR A 1 201 ? 3.734 12.019 -6.138 1.00 62.69 201 THR A O 1
ATOM 1600 N N . GLY A 1 202 ? 4.222 10.428 -4.619 1.00 54.97 202 GLY A N 1
ATOM 1601 C CA . GLY A 1 202 ? 5.421 9.908 -5.285 1.00 54.97 202 GLY A CA 1
ATOM 1602 C C . GLY A 1 202 ? 6.731 10.414 -4.668 1.00 54.97 202 GLY A C 1
ATOM 1603 O O . GLY A 1 202 ? 7.796 9.910 -5.015 1.00 54.97 202 GLY A O 1
ATOM 1604 N N . ASN A 1 203 ? 6.661 11.360 -3.724 1.00 52.19 203 ASN A N 1
ATOM 1605 C CA . ASN A 1 203 ? 7.772 11.682 -2.831 1.00 52.19 203 ASN A CA 1
ATOM 1606 C C . ASN A 1 203 ? 7.857 10.679 -1.663 1.00 52.19 203 ASN A C 1
ATOM 1608 O O . ASN A 1 203 ? 6.874 10.049 -1.285 1.00 52.19 203 ASN A O 1
ATOM 1612 N N . ARG A 1 204 ? 9.078 10.514 -1.146 1.00 51.38 204 ARG A N 1
ATOM 1613 C CA . ARG A 1 204 ? 9.592 9.382 -0.357 1.00 51.38 204 ARG A CA 1
ATOM 1614 C C . ARG A 1 204 ? 8.947 9.199 1.027 1.00 51.38 204 ARG A C 1
ATOM 1616 O O . ARG A 1 204 ? 9.563 9.539 2.029 1.00 51.38 204 ARG A O 1
ATOM 1623 N N . GLU A 1 205 ? 7.777 8.575 1.100 1.00 63.62 205 GLU A N 1
ATOM 1624 C CA . GLU A 1 205 ? 7.274 8.017 2.365 1.00 63.62 205 GLU A CA 1
ATOM 1625 C C . GLU A 1 205 ? 6.785 6.572 2.175 1.00 63.62 205 GLU A C 1
ATOM 1627 O O . GLU A 1 205 ? 5.597 6.268 2.227 1.00 63.62 205 GLU A O 1
ATOM 1632 N N . ASN A 1 206 ? 7.736 5.667 1.918 1.00 66.81 206 ASN A N 1
ATOM 1633 C CA . ASN A 1 206 ? 7.475 4.229 1.767 1.00 66.81 206 ASN A CA 1
ATOM 1634 C C . ASN A 1 206 ? 7.790 3.432 3.043 1.00 66.81 206 ASN A C 1
ATOM 1636 O O . ASN A 1 206 ? 7.349 2.298 3.183 1.00 66.81 206 ASN A O 1
ATOM 1640 N N . ASP A 1 207 ? 8.528 4.013 3.985 1.00 72.75 207 ASP A N 1
ATOM 1641 C CA . ASP A 1 207 ? 9.186 3.276 5.068 1.00 72.75 207 ASP A CA 1
ATOM 1642 C C . ASP A 1 207 ? 8.199 2.560 5.996 1.00 72.75 207 ASP A C 1
ATOM 1644 O O . ASP A 1 207 ? 8.432 1.416 6.387 1.00 72.75 207 ASP A O 1
ATOM 1648 N N . ALA A 1 208 ? 7.065 3.196 6.303 1.00 70.06 208 ALA A N 1
ATOM 1649 C CA . ALA A 1 208 ? 6.056 2.648 7.207 1.00 70.06 208 ALA A CA 1
ATOM 1650 C C . ALA A 1 208 ? 4.646 2.527 6.592 1.00 70.06 208 ALA A C 1
ATOM 1652 O O . ALA A 1 208 ? 3.693 2.193 7.302 1.00 70.06 208 ALA A O 1
ATOM 1653 N N . ALA A 1 209 ? 4.490 2.780 5.289 1.00 77.12 209 ALA A N 1
ATOM 1654 C CA . ALA A 1 209 ? 3.179 2.876 4.642 1.00 77.12 209 ALA A CA 1
ATOM 1655 C C . ALA A 1 209 ? 2.361 1.574 4.756 1.00 77.12 209 ALA A C 1
ATOM 1657 O O . ALA A 1 209 ? 1.178 1.604 5.095 1.00 77.12 209 ALA A O 1
ATOM 1658 N N . SER A 1 210 ? 3.007 0.419 4.570 1.00 83.19 210 SER A N 1
ATOM 1659 C CA . SER A 1 210 ? 2.393 -0.918 4.638 1.00 83.19 210 SER A CA 1
ATOM 1660 C C . SER A 1 210 ? 1.867 -1.320 6.023 1.00 83.19 210 SER A C 1
ATOM 1662 O O . SER A 1 210 ? 1.156 -2.324 6.163 1.00 83.19 210 SER A O 1
ATOM 1664 N N . PHE A 1 211 ? 2.205 -0.566 7.072 1.00 76.69 211 PHE A N 1
ATOM 1665 C CA . PHE A 1 211 ? 1.658 -0.792 8.406 1.00 76.69 211 PHE A CA 1
ATOM 1666 C C . PHE A 1 211 ? 0.251 -0.209 8.563 1.00 76.69 211 PHE A C 1
ATOM 1668 O O . PHE A 1 211 ? -0.489 -0.677 9.434 1.00 76.69 211 PHE A O 1
ATOM 1675 N N . ASP A 1 212 ? -0.152 0.751 7.721 1.00 79.19 212 ASP A N 1
ATOM 1676 C CA . ASP A 1 212 ? -1.543 1.188 7.613 1.00 79.19 212 ASP A CA 1
ATOM 1677 C C . ASP A 1 212 ? -2.326 0.190 6.743 1.00 79.19 212 ASP A C 1
ATOM 1679 O O . ASP A 1 212 ? -1.994 -0.006 5.576 1.00 79.19 212 ASP A O 1
ATOM 1683 N N . PRO A 1 213 ? -3.397 -0.433 7.260 1.00 80.50 213 PRO A N 1
ATOM 1684 C CA . PRO A 1 213 ? -4.232 -1.337 6.482 1.00 80.50 213 PRO A CA 1
ATOM 1685 C C . PRO A 1 213 ? -4.712 -0.778 5.145 1.00 80.50 213 PRO A C 1
ATOM 1687 O O . PRO A 1 213 ? -4.850 -1.559 4.210 1.00 80.50 213 PRO A O 1
ATOM 1690 N N . LEU A 1 214 ? -4.965 0.533 5.041 1.00 84.38 214 LEU A N 1
ATOM 1691 C CA . LEU A 1 214 ? -5.425 1.175 3.805 1.00 84.38 214 LEU A CA 1
ATOM 1692 C C . LEU A 1 214 ? -4.467 0.934 2.633 1.00 84.38 214 LEU A C 1
ATOM 1694 O O . LEU A 1 214 ? -4.937 0.804 1.505 1.00 84.38 214 LEU A O 1
ATOM 1698 N N . PHE A 1 215 ? -3.168 0.781 2.910 1.00 88.12 215 PHE A N 1
ATOM 1699 C CA . PHE A 1 215 ? -2.148 0.427 1.926 1.00 88.12 215 PHE A CA 1
ATOM 1700 C C . PHE A 1 215 ? -2.567 -0.774 1.072 1.00 88.12 215 PHE A C 1
ATOM 1702 O O . PHE A 1 215 ? -2.519 -0.718 -0.153 1.00 88.12 215 PHE A O 1
ATOM 1709 N N . TYR A 1 216 ? -3.034 -1.856 1.697 1.00 91.62 216 TYR A N 1
ATOM 1710 C CA . TYR A 1 216 ? -3.347 -3.089 0.972 1.00 91.62 216 TYR A CA 1
ATOM 1711 C C . TYR A 1 216 ? -4.583 -2.941 0.087 1.00 91.62 216 TYR A C 1
ATOM 1713 O O . TYR A 1 216 ? -4.608 -3.484 -1.011 1.00 91.62 216 TYR A O 1
ATOM 1721 N N . PHE A 1 217 ? -5.592 -2.183 0.525 1.00 93.38 217 PHE A N 1
ATOM 1722 C CA . PHE A 1 217 ? -6.813 -1.962 -0.260 1.00 93.38 217 PHE A CA 1
ATOM 1723 C C . PHE A 1 217 ? -6.546 -1.045 -1.454 1.00 93.38 217 PHE A C 1
ATOM 1725 O O . PHE A 1 217 ? -7.111 -1.284 -2.523 1.00 93.38 217 PHE A O 1
ATOM 1732 N N . HIS A 1 218 ? -5.661 -0.057 -1.282 1.00 93.19 218 HIS A N 1
ATOM 1733 C CA . HIS A 1 218 ? -5.133 0.741 -2.384 1.00 93.19 218 HIS A CA 1
ATOM 1734 C C . HIS A 1 218 ? -4.357 -0.129 -3.373 1.00 93.19 218 HIS A C 1
ATOM 1736 O O . HIS A 1 218 ? -4.674 -0.178 -4.557 1.00 93.19 218 HIS A O 1
ATOM 1742 N N . HIS A 1 219 ? -3.375 -0.897 -2.897 1.00 95.88 219 HIS A N 1
ATOM 1743 C CA . HIS A 1 219 ? -2.564 -1.722 -3.787 1.00 95.88 219 HIS A CA 1
ATOM 1744 C C . HIS A 1 219 ? -3.379 -2.827 -4.473 1.00 95.88 219 HIS A C 1
ATOM 1746 O O . HIS A 1 219 ? -3.070 -3.165 -5.611 1.00 95.88 219 HIS A O 1
ATOM 1752 N N . CYS A 1 220 ? -4.459 -3.332 -3.865 1.00 97.88 220 CYS A N 1
ATOM 1753 C CA . CYS A 1 220 ? -5.413 -4.210 -4.555 1.00 97.88 220 CYS A CA 1
ATOM 1754 C C . CYS A 1 220 ? -6.134 -3.493 -5.708 1.00 97.88 220 CYS A C 1
ATOM 1756 O O . CYS A 1 220 ? -6.427 -4.114 -6.729 1.00 97.88 220 CYS A O 1
ATOM 1758 N N . PHE A 1 221 ? -6.417 -2.193 -5.584 1.00 97.50 221 PHE A N 1
ATOM 1759 C CA . PHE A 1 221 ? -6.973 -1.403 -6.683 1.00 97.50 221 PHE A CA 1
ATOM 1760 C C . PHE A 1 221 ? -5.949 -1.169 -7.796 1.00 97.50 221 PHE A C 1
ATOM 1762 O O . PHE A 1 221 ? -6.279 -1.326 -8.972 1.00 97.50 221 PHE A O 1
ATOM 1769 N N . ILE A 1 222 ? -4.695 -0.886 -7.436 1.00 96.81 222 ILE A N 1
ATOM 1770 C CA . ILE A 1 222 ? -3.583 -0.802 -8.392 1.00 96.81 222 ILE A CA 1
ATOM 1771 C C . ILE A 1 222 ? -3.376 -2.137 -9.115 1.00 96.81 222 ILE A C 1
ATOM 1773 O O . ILE A 1 222 ? -3.220 -2.154 -10.336 1.00 96.81 222 ILE A O 1
ATOM 1777 N N . ASP A 1 223 ? -3.447 -3.262 -8.403 1.00 98.38 223 ASP A N 1
ATOM 1778 C CA . ASP A 1 223 ? -3.329 -4.591 -9.000 1.00 98.38 223 ASP A CA 1
ATOM 1779 C C . ASP A 1 223 ? -4.493 -4.914 -9.944 1.00 98.38 223 ASP A C 1
ATOM 1781 O O . ASP A 1 223 ? -4.283 -5.429 -11.044 1.00 98.38 223 ASP A O 1
ATOM 1785 N N . LYS A 1 224 ? -5.721 -4.531 -9.572 1.00 97.75 224 LYS A N 1
ATOM 1786 C CA . LYS A 1 224 ? -6.882 -4.598 -10.466 1.00 97.75 224 LYS A CA 1
ATOM 1787 C C . LYS A 1 224 ? -6.655 -3.758 -11.725 1.00 97.75 224 LYS A C 1
ATOM 1789 O O . LYS A 1 224 ? -6.929 -4.234 -12.822 1.00 97.75 224 LYS A O 1
ATOM 1794 N N . ALA A 1 225 ? -6.170 -2.524 -11.592 1.00 97.75 225 ALA A N 1
ATOM 1795 C CA . ALA A 1 225 ? -5.883 -1.663 -12.739 1.00 97.75 225 ALA A CA 1
ATOM 1796 C C . ALA A 1 225 ? -4.806 -2.278 -13.649 1.00 97.75 225 ALA A C 1
ATOM 1798 O O . ALA A 1 225 ? -4.934 -2.243 -14.876 1.00 97.75 225 ALA A O 1
ATOM 1799 N N . PHE A 1 226 ? -3.784 -2.902 -13.059 1.00 98.06 226 PHE A N 1
ATOM 1800 C CA . PHE A 1 226 ? -2.773 -3.654 -13.793 1.00 98.06 226 PHE A CA 1
ATOM 1801 C C . PHE A 1 226 ? -3.379 -4.864 -14.522 1.00 98.06 226 PHE A C 1
ATOM 1803 O O . PHE A 1 226 ? -3.121 -5.057 -15.709 1.00 98.06 226 PHE A O 1
ATOM 1810 N N . TRP A 1 227 ? -4.249 -5.636 -13.870 1.00 98.06 227 TRP A N 1
ATOM 1811 C CA . TRP A 1 227 ? -4.964 -6.752 -14.496 1.00 98.06 227 TRP A CA 1
ATOM 1812 C C . TRP A 1 227 ? -5.881 -6.307 -15.647 1.00 98.06 227 TRP A C 1
ATOM 1814 O O . TRP A 1 227 ? -5.862 -6.905 -16.722 1.00 98.06 227 TRP A O 1
ATOM 1824 N N . ASP A 1 228 ? -6.631 -5.217 -15.476 1.00 98.00 228 ASP A N 1
ATOM 1825 C CA . ASP A 1 228 ? -7.469 -4.644 -16.535 1.00 98.00 228 ASP A CA 1
ATOM 1826 C C . ASP A 1 228 ? -6.629 -4.196 -17.742 1.00 98.00 228 ASP A C 1
ATOM 1828 O O . ASP A 1 228 ? -7.041 -4.368 -18.895 1.00 98.00 228 ASP A O 1
ATOM 1832 N N . TRP A 1 229 ? -5.434 -3.645 -17.496 1.00 97.88 229 TRP A N 1
ATOM 1833 C CA . TRP A 1 229 ? -4.467 -3.334 -18.548 1.00 97.88 229 TRP A CA 1
ATOM 1834 C C . TRP A 1 229 ? -4.005 -4.608 -19.270 1.00 97.88 229 TRP A C 1
ATOM 1836 O O . TRP A 1 229 ? -4.030 -4.640 -20.502 1.00 97.88 229 TRP A O 1
ATOM 1846 N N . GLN A 1 230 ? -3.675 -5.680 -18.542 1.00 97.75 230 GLN A N 1
ATOM 1847 C CA . GLN A 1 230 ? -3.275 -6.955 -19.149 1.00 97.75 230 GLN A CA 1
ATOM 1848 C C . GLN A 1 230 ? -4.385 -7.534 -20.030 1.00 97.75 230 GLN A C 1
ATOM 1850 O O . GLN A 1 230 ? -4.114 -7.952 -21.155 1.00 97.75 230 GLN A O 1
ATOM 1855 N N . LEU A 1 231 ? -5.637 -7.505 -19.564 1.00 97.75 231 LEU A N 1
ATOM 1856 C CA . LEU A 1 231 ? -6.798 -7.940 -20.345 1.00 97.75 231 LEU A CA 1
ATOM 1857 C C . LEU A 1 231 ? -6.971 -7.109 -21.618 1.00 97.75 231 LEU A C 1
ATOM 1859 O O . LEU A 1 231 ? -7.184 -7.659 -22.697 1.00 97.75 231 LEU A O 1
ATOM 1863 N N . ARG A 1 232 ? -6.859 -5.780 -21.510 1.00 97.75 232 ARG A N 1
ATOM 1864 C CA . ARG A 1 232 ? -7.009 -4.865 -22.649 1.00 97.75 232 ARG A CA 1
ATOM 1865 C C . ARG A 1 232 ? -5.954 -5.098 -23.730 1.00 97.75 232 ARG A C 1
ATOM 1867 O O . ARG A 1 232 ? -6.267 -4.951 -24.909 1.00 97.75 232 ARG A O 1
ATOM 1874 N N . TRP A 1 233 ? -4.727 -5.424 -23.333 1.00 96.62 233 TRP A N 1
ATOM 1875 C CA . TRP A 1 233 ? -3.579 -5.548 -24.238 1.00 96.62 233 TRP A CA 1
ATOM 1876 C C . TRP A 1 233 ? -3.155 -6.993 -24.514 1.00 96.62 233 TRP A C 1
ATOM 1878 O O . TRP A 1 233 ? -2.132 -7.213 -25.159 1.00 96.62 233 TRP A O 1
ATOM 1888 N N . ASN A 1 234 ? -3.946 -7.971 -24.063 1.00 95.94 234 ASN A N 1
ATOM 1889 C CA . ASN A 1 234 ? -3.664 -9.400 -24.194 1.00 95.94 234 ASN A CA 1
ATOM 1890 C C . ASN A 1 234 ? -2.286 -9.807 -23.623 1.00 95.94 234 ASN A C 1
ATOM 1892 O O . ASN A 1 234 ? -1.557 -10.587 -24.227 1.00 95.94 234 ASN A O 1
ATOM 1896 N N . GLN A 1 235 ? -1.934 -9.262 -22.456 1.00 95.56 235 GLN A N 1
ATOM 1897 C CA . GLN A 1 235 ? -0.670 -9.488 -21.735 1.00 95.56 235 GLN A CA 1
ATOM 1898 C C . GLN A 1 235 ? -0.894 -10.314 -20.456 1.00 95.56 235 GLN A C 1
ATOM 1900 O O . GLN A 1 235 ? -0.374 -9.995 -19.386 1.00 95.56 235 GLN A O 1
ATOM 1905 N N . VAL A 1 236 ? -1.765 -11.326 -20.522 1.00 93.56 236 VAL A N 1
ATOM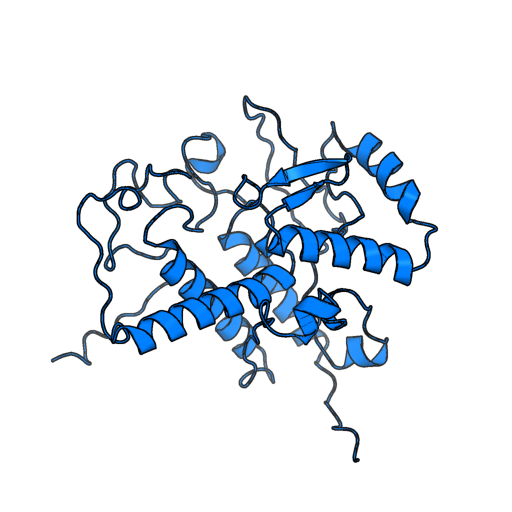 1906 C CA . VAL A 1 236 ? -2.162 -12.132 -19.348 1.00 93.56 236 VAL A CA 1
ATOM 1907 C C . VAL A 1 236 ? -1.253 -13.337 -19.097 1.00 93.56 236 VAL A C 1
ATOM 1909 O O . VAL A 1 236 ? -1.167 -13.791 -17.961 1.00 93.56 236 VAL A O 1
ATOM 1912 N N . GLU A 1 237 ? -0.572 -13.840 -20.130 1.00 90.12 237 GLU A N 1
ATOM 1913 C CA . GLU A 1 237 ? 0.324 -15.006 -20.031 1.00 90.12 237 GLU A CA 1
ATOM 1914 C C . GLU A 1 237 ? 1.800 -14.610 -19.932 1.00 90.12 237 GLU A C 1
ATOM 1916 O O . GLU A 1 237 ? 2.579 -15.285 -19.264 1.00 90.12 237 GLU A O 1
ATOM 1921 N N . GLN A 1 238 ? 2.178 -13.507 -20.580 1.00 90.94 238 GLN A N 1
ATOM 1922 C CA . GLN A 1 238 ? 3.547 -13.018 -20.648 1.00 90.94 238 GLN A CA 1
ATOM 1923 C C . GLN A 1 238 ? 3.558 -11.493 -20.543 1.00 90.94 238 GLN A C 1
ATOM 1925 O O . GLN A 1 238 ? 2.626 -10.823 -20.987 1.00 90.94 238 GLN A O 1
ATOM 1930 N N . LEU A 1 239 ? 4.624 -10.972 -19.940 1.00 92.75 239 LEU A N 1
ATOM 1931 C CA . LEU A 1 239 ? 4.971 -9.559 -19.915 1.00 92.75 239 LEU A CA 1
ATOM 1932 C C . LEU A 1 239 ? 6.348 -9.407 -20.554 1.00 92.75 239 LEU A C 1
ATOM 1934 O O . LEU A 1 239 ? 7.234 -10.233 -20.331 1.00 92.75 239 LEU A O 1
ATOM 1938 N N . GLU A 1 240 ? 6.532 -8.347 -21.328 1.00 90.62 240 GLU A N 1
ATOM 1939 C CA . GLU A 1 240 ? 7.818 -8.011 -21.929 1.00 90.62 240 GLU A CA 1
ATOM 1940 C C . GLU A 1 240 ? 8.359 -6.720 -21.318 1.00 90.62 240 GLU A C 1
ATOM 1942 O O . GLU A 1 240 ? 7.630 -5.745 -21.122 1.00 90.62 240 GLU A O 1
ATOM 1947 N N . VAL A 1 241 ? 9.658 -6.719 -21.029 1.00 92.19 241 VAL A N 1
ATOM 1948 C CA . VAL A 1 241 ? 10.403 -5.548 -20.571 1.00 92.19 241 VAL A CA 1
ATOM 1949 C C . VAL A 1 241 ? 11.399 -5.168 -21.655 1.00 92.19 241 VAL A C 1
ATOM 1951 O O . VAL A 1 241 ? 12.164 -6.007 -22.127 1.00 92.19 241 VAL A O 1
ATOM 1954 N N . THR A 1 242 ? 11.405 -3.895 -22.047 1.00 92.00 242 THR A N 1
ATOM 1955 C CA . THR A 1 242 ? 12.397 -3.371 -22.989 1.00 92.00 242 THR A CA 1
ATOM 1956 C C . THR A 1 242 ? 13.778 -3.389 -22.344 1.00 92.00 242 THR A C 1
ATOM 1958 O O . THR A 1 242 ? 14.009 -2.671 -21.370 1.00 92.00 242 THR A O 1
ATOM 1961 N N . ASP A 1 243 ? 14.700 -4.164 -22.917 1.00 89.50 243 ASP A N 1
ATOM 1962 C CA . ASP A 1 243 ? 16.075 -4.254 -22.425 1.00 89.50 243 ASP A CA 1
ATOM 1963 C C . ASP A 1 243 ? 16.721 -2.862 -22.325 1.00 89.50 243 ASP A C 1
ATOM 1965 O O . ASP A 1 243 ? 16.647 -2.042 -23.247 1.00 89.50 243 ASP A O 1
ATOM 1969 N N . ARG A 1 244 ? 17.369 -2.606 -21.189 1.00 89.31 244 ARG A N 1
ATOM 1970 C CA . ARG A 1 244 ? 18.148 -1.392 -20.900 1.00 89.31 244 ARG A CA 1
ATOM 1971 C C . ARG A 1 244 ? 17.397 -0.066 -20.992 1.00 89.31 244 ARG A C 1
ATOM 1973 O O . ARG A 1 244 ? 18.011 0.983 -21.206 1.00 89.31 244 ARG A O 1
ATOM 1980 N N . TYR A 1 245 ? 16.083 -0.084 -20.812 1.00 92.81 245 TYR A N 1
ATOM 1981 C CA . TYR A 1 245 ? 15.283 1.133 -20.726 1.00 92.81 245 TYR A CA 1
ATOM 1982 C C . TYR A 1 245 ? 15.328 1.738 -19.308 1.00 92.81 245 TYR A C 1
ATOM 1984 O O . TYR A 1 245 ? 15.465 0.980 -18.345 1.00 92.81 245 TYR A O 1
ATOM 1992 N N . PRO A 1 246 ? 15.213 3.069 -19.118 1.00 93.38 246 PRO A N 1
ATOM 1993 C CA . PRO A 1 246 ? 15.092 3.646 -17.777 1.00 93.38 246 PRO A CA 1
ATOM 1994 C C . PRO A 1 246 ? 14.018 2.939 -16.936 1.00 93.38 246 PRO A C 1
ATOM 1996 O O . PRO A 1 246 ? 12.892 2.754 -17.400 1.00 93.38 246 PRO A O 1
ATOM 1999 N N . GLY A 1 247 ? 14.377 2.529 -15.716 1.00 92.69 247 GLY A N 1
ATOM 2000 C CA . GLY A 1 247 ? 13.547 1.697 -14.839 1.00 92.69 247 GLY A CA 1
ATOM 2001 C C . GLY A 1 247 ? 13.879 0.201 -14.891 1.00 92.69 247 GLY A C 1
ATOM 2002 O O . GLY A 1 247 ? 13.232 -0.576 -14.196 1.00 92.69 247 GLY A O 1
ATOM 2003 N N . THR A 1 248 ? 14.863 -0.225 -15.688 1.00 95.44 248 THR A N 1
ATOM 2004 C CA . THR A 1 248 ? 15.319 -1.628 -15.773 1.00 95.44 248 THR A CA 1
ATOM 2005 C C . THR A 1 248 ? 16.654 -1.871 -15.079 1.00 95.44 248 THR A C 1
ATOM 2007 O O . THR A 1 248 ? 17.253 -2.922 -15.270 1.00 95.44 248 THR A O 1
ATOM 2010 N N . THR A 1 249 ? 17.151 -0.938 -14.263 1.00 94.88 249 THR A N 1
ATOM 2011 C CA . THR A 1 249 ? 18.349 -1.162 -13.445 1.00 94.88 249 THR A CA 1
ATOM 2012 C C . THR A 1 249 ? 18.037 -1.090 -11.963 1.00 94.88 249 THR A C 1
ATOM 2014 O O . THR A 1 249 ? 17.226 -0.285 -11.513 1.00 94.88 249 THR A O 1
ATOM 2017 N N . SER A 1 250 ? 18.756 -1.877 -11.167 1.00 91.31 250 SER A N 1
ATOM 2018 C CA . SER A 1 250 ? 18.639 -1.845 -9.709 1.00 91.31 250 SER A CA 1
ATOM 2019 C C . SER A 1 250 ? 19.045 -0.511 -9.083 1.00 91.31 250 SER A C 1
ATOM 2021 O O . SER A 1 250 ? 18.767 -0.294 -7.916 1.00 91.31 250 SER A O 1
ATOM 2023 N N . VAL A 1 251 ? 19.711 0.383 -9.815 1.00 89.88 251 VAL A N 1
ATOM 2024 C CA . VAL A 1 251 ? 20.113 1.710 -9.319 1.00 89.88 251 VAL A CA 1
ATOM 2025 C C . VAL A 1 251 ? 19.143 2.815 -9.735 1.00 89.88 251 VAL A C 1
ATOM 2027 O O . VAL A 1 251 ? 19.343 3.967 -9.350 1.00 89.88 251 VAL A O 1
ATOM 2030 N N . ASP A 1 252 ? 18.093 2.485 -10.490 1.00 86.12 252 ASP A N 1
ATOM 2031 C CA . ASP A 1 252 ? 17.065 3.450 -10.856 1.00 86.12 252 ASP A CA 1
ATOM 2032 C C . ASP A 1 252 ? 16.249 3.876 -9.626 1.00 86.12 252 ASP A C 1
ATOM 2034 O O . ASP A 1 252 ? 15.844 3.065 -8.792 1.00 86.12 252 ASP A O 1
ATOM 2038 N N . ASN A 1 253 ? 15.997 5.185 -9.543 1.00 85.12 253 ASN A N 1
ATOM 2039 C CA . ASN A 1 253 ? 15.185 5.859 -8.529 1.00 85.12 253 ASN A CA 1
ATOM 2040 C C . ASN A 1 253 ? 15.553 5.540 -7.061 1.00 85.12 253 ASN A C 1
ATOM 2042 O O . ASN A 1 253 ? 16.320 6.286 -6.449 1.00 85.12 253 ASN A O 1
ATOM 2046 N N . GLN A 1 254 ? 14.986 4.474 -6.486 1.00 81.62 254 GLN A N 1
ATOM 2047 C CA . GLN A 1 254 ? 15.114 4.122 -5.065 1.00 81.62 254 GLN A CA 1
ATOM 2048 C C . GLN A 1 254 ? 16.422 3.388 -4.720 1.00 81.62 254 GLN A C 1
ATOM 2050 O O . GLN A 1 254 ? 16.777 3.291 -3.547 1.00 81.62 254 GLN A O 1
ATOM 2055 N N . GLY A 1 255 ? 17.137 2.882 -5.729 1.00 86.88 255 GLY A N 1
ATOM 2056 C CA . GLY A 1 255 ? 18.348 2.086 -5.544 1.00 86.88 255 GLY A CA 1
ATOM 2057 C C . GLY A 1 255 ? 18.085 0.600 -5.248 1.00 86.88 255 GLY A C 1
ATOM 2058 O O . GLY A 1 255 ? 16.934 0.157 -5.209 1.00 86.88 255 GLY A O 1
ATOM 2059 N N . PRO A 1 256 ? 19.151 -0.206 -5.066 1.00 88.25 256 PRO A N 1
ATOM 2060 C CA . PRO A 1 256 ? 19.016 -1.658 -5.025 1.00 88.25 256 PRO A CA 1
ATOM 2061 C C . PRO A 1 256 ? 18.361 -2.137 -3.728 1.00 88.25 256 PRO A C 1
ATOM 2063 O O . PRO A 1 256 ? 18.694 -1.646 -2.646 1.00 88.25 256 PRO A O 1
ATOM 2066 N N . THR A 1 257 ? 17.485 -3.137 -3.836 1.00 89.06 257 THR A N 1
ATOM 2067 C CA . THR A 1 257 ? 16.814 -3.803 -2.708 1.00 89.06 257 THR A CA 1
ATOM 2068 C C . THR A 1 257 ? 17.690 -4.916 -2.100 1.00 89.06 257 THR A C 1
ATOM 2070 O O . THR A 1 257 ? 18.697 -5.328 -2.696 1.00 89.06 257 THR A O 1
ATOM 2073 N N . PRO A 1 258 ? 17.370 -5.434 -0.895 1.00 86.69 258 PRO A N 1
ATOM 2074 C CA . PRO A 1 258 ? 18.162 -6.479 -0.258 1.00 86.69 258 PRO A CA 1
ATOM 2075 C C . PRO A 1 258 ? 18.287 -7.737 -1.127 1.00 86.69 258 PRO A C 1
ATOM 2077 O O . PRO A 1 258 ? 17.299 -8.343 -1.530 1.00 86.69 258 PRO A O 1
ATOM 2080 N N . GLY A 1 259 ? 19.529 -8.164 -1.363 1.00 85.19 259 GLY A N 1
ATOM 2081 C CA . GLY A 1 259 ? 19.839 -9.328 -2.199 1.00 85.19 259 GLY A CA 1
ATOM 2082 C C . GLY A 1 259 ? 20.078 -9.002 -3.676 1.00 85.19 259 GLY A C 1
ATOM 2083 O O . GLY A 1 259 ? 20.560 -9.871 -4.398 1.00 85.19 259 GLY A O 1
ATOM 2084 N N . VAL A 1 260 ? 19.839 -7.760 -4.112 1.00 87.50 260 VAL A N 1
ATOM 2085 C CA . VAL A 1 260 ? 20.099 -7.303 -5.484 1.00 87.50 260 VAL A CA 1
ATOM 2086 C C . VAL A 1 260 ? 21.372 -6.454 -5.517 1.00 87.50 260 VAL A C 1
ATOM 2088 O O . VAL A 1 260 ? 21.518 -5.474 -4.786 1.00 87.50 260 VAL A O 1
ATOM 2091 N N . ALA A 1 261 ? 22.333 -6.826 -6.366 1.00 89.62 261 ALA A N 1
ATOM 2092 C CA . ALA A 1 261 ? 23.562 -6.053 -6.538 1.00 89.62 261 ALA A CA 1
ATOM 2093 C C . ALA A 1 261 ? 23.292 -4.739 -7.294 1.00 89.62 261 ALA A C 1
ATOM 2095 O O . ALA A 1 261 ? 22.377 -4.656 -8.118 1.00 89.62 261 ALA A O 1
ATOM 2096 N N . ALA A 1 262 ? 24.111 -3.712 -7.062 1.00 88.94 262 ALA A N 1
ATOM 2097 C CA . ALA A 1 262 ? 24.044 -2.472 -7.837 1.00 88.94 262 ALA A CA 1
ATOM 2098 C C . ALA A 1 262 ? 24.358 -2.723 -9.325 1.00 88.94 262 ALA A C 1
ATOM 2100 O O . ALA A 1 262 ? 25.213 -3.548 -9.645 1.00 88.94 262 ALA A O 1
ATOM 2101 N N . ASN A 1 263 ? 23.700 -1.976 -10.217 1.00 91.31 263 ASN A N 1
ATOM 2102 C CA . ASN A 1 263 ? 23.796 -2.101 -11.680 1.00 91.31 263 ASN A CA 1
ATOM 2103 C C . ASN A 1 263 ? 23.344 -3.467 -12.232 1.00 91.31 263 ASN A C 1
ATOM 2105 O O . ASN A 1 263 ? 23.818 -3.903 -13.281 1.00 91.31 263 ASN A O 1
ATOM 2109 N N . THR A 1 264 ? 22.436 -4.144 -11.529 1.00 93.62 264 THR A N 1
ATOM 2110 C CA . THR A 1 264 ? 21.777 -5.359 -12.026 1.00 93.62 264 THR A CA 1
ATOM 2111 C C . THR A 1 264 ? 20.645 -4.954 -12.962 1.00 93.62 264 THR A C 1
ATOM 2113 O O . THR A 1 264 ? 19.873 -4.060 -12.615 1.00 93.62 264 THR A O 1
ATOM 2116 N N . TRP A 1 265 ? 20.553 -5.588 -14.131 1.00 95.12 265 TRP A N 1
ATOM 2117 C CA . TRP A 1 265 ? 19.403 -5.425 -15.022 1.00 95.12 265 TRP A CA 1
ATOM 2118 C C . TRP A 1 265 ? 18.204 -6.194 -14.462 1.00 95.12 265 TRP A C 1
ATOM 2120 O O . TRP A 1 265 ? 18.371 -7.310 -13.978 1.00 95.12 265 TRP A O 1
ATOM 2130 N N . LEU A 1 266 ? 17.033 -5.565 -14.496 1.00 94.62 266 LEU A N 1
ATOM 2131 C CA . LEU A 1 266 ? 15.775 -6.075 -13.966 1.00 94.62 266 LEU A CA 1
ATOM 2132 C C . LEU A 1 266 ? 14.856 -6.468 -15.123 1.00 94.62 266 LEU A C 1
ATOM 2134 O O . LEU A 1 266 ? 14.631 -5.683 -16.047 1.00 94.62 266 LEU A O 1
ATOM 2138 N N . ASP A 1 267 ? 14.302 -7.667 -15.034 1.00 93.50 267 ASP A N 1
ATOM 2139 C CA . ASP A 1 267 ? 13.435 -8.297 -16.026 1.00 93.50 267 ASP A CA 1
ATOM 2140 C C . ASP A 1 267 ? 12.403 -9.220 -15.348 1.00 93.50 267 ASP A C 1
ATOM 2142 O O . ASP A 1 267 ? 12.293 -9.266 -14.124 1.00 93.50 267 ASP A O 1
ATOM 2146 N N . MET A 1 268 ? 11.619 -9.954 -16.141 1.00 92.00 268 MET A N 1
ATOM 2147 C CA . MET A 1 268 ? 10.585 -10.855 -15.613 1.00 92.00 268 MET A CA 1
ATOM 2148 C C . MET A 1 268 ? 11.137 -12.151 -14.990 1.00 92.00 268 MET A C 1
ATOM 2150 O O . MET A 1 268 ? 10.375 -12.862 -14.336 1.00 92.00 268 MET A O 1
ATOM 2154 N N . ASP A 1 269 ? 12.434 -12.441 -15.139 1.00 90.06 269 ASP A N 1
ATOM 2155 C CA . ASP A 1 269 ? 13.117 -13.556 -14.466 1.00 90.06 269 ASP A CA 1
ATOM 2156 C C . ASP A 1 269 ? 13.753 -13.122 -13.133 1.00 90.06 269 ASP A C 1
ATOM 2158 O O . ASP A 1 269 ? 14.246 -13.947 -12.354 1.00 90.06 269 ASP A O 1
ATOM 2162 N N . THR A 1 270 ? 13.737 -11.819 -12.839 1.00 92.00 270 THR A N 1
ATOM 2163 C CA . THR A 1 270 ? 14.318 -11.265 -11.621 1.00 92.00 270 THR A CA 1
ATOM 2164 C C . THR A 1 270 ? 13.540 -11.733 -10.381 1.00 92.00 270 THR A C 1
ATOM 2166 O O . THR A 1 270 ? 12.320 -11.562 -10.310 1.00 92.00 270 THR A O 1
ATOM 2169 N N . PRO A 1 271 ? 14.213 -12.304 -9.360 1.00 91.12 271 PRO A N 1
ATOM 2170 C CA . PRO A 1 271 ? 13.537 -12.786 -8.161 1.00 91.12 271 PRO A CA 1
ATOM 2171 C C . PRO A 1 271 ? 12.820 -11.672 -7.391 1.00 91.12 271 PRO A C 1
ATOM 2173 O O . PRO A 1 271 ? 13.442 -10.701 -6.962 1.00 91.12 271 PRO A O 1
ATOM 2176 N N . LEU A 1 272 ? 11.532 -11.874 -7.114 1.00 92.06 272 LEU A N 1
ATOM 2177 C CA . LEU A 1 272 ? 10.713 -10.964 -6.310 1.00 92.06 272 LEU A CA 1
ATOM 2178 C C . LEU A 1 272 ? 10.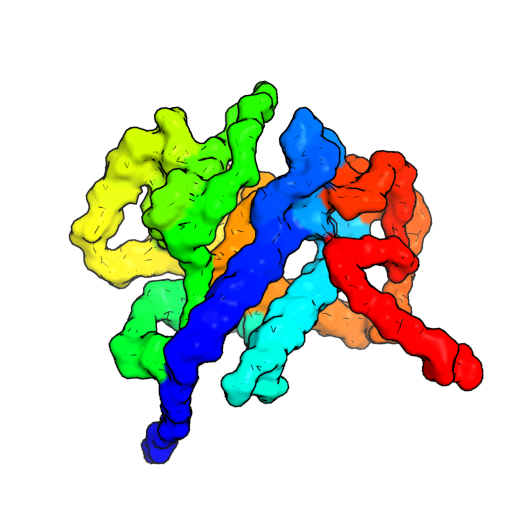902 -11.246 -4.813 1.00 92.06 272 LEU A C 1
ATOM 2180 O O . LEU A 1 272 ? 10.022 -11.793 -4.151 1.00 92.06 272 LEU A O 1
ATOM 2184 N N . GLN A 1 273 ? 12.080 -10.926 -4.275 1.00 90.75 273 GLN A N 1
ATOM 2185 C CA . GLN A 1 273 ? 12.369 -11.108 -2.847 1.00 90.75 273 GLN A CA 1
ATOM 2186 C C . GLN A 1 273 ? 11.335 -10.371 -1.969 1.00 90.75 273 GLN A C 1
ATOM 2188 O O . GLN A 1 273 ? 10.924 -9.268 -2.326 1.00 90.75 273 GLN A O 1
ATOM 2193 N N . PRO A 1 274 ? 10.928 -10.925 -0.810 1.00 91.00 274 PRO A N 1
ATOM 2194 C CA . PRO A 1 274 ? 11.342 -12.201 -0.219 1.00 91.00 274 PRO A CA 1
ATOM 2195 C C . PRO A 1 274 ? 10.441 -13.383 -0.633 1.00 91.00 274 PRO A C 1
ATOM 2197 O O . PRO A 1 274 ? 10.437 -14.417 0.035 1.00 91.00 274 PRO A O 1
ATOM 2200 N N . PHE A 1 275 ? 9.628 -13.236 -1.681 1.00 89.31 275 PHE A N 1
ATOM 2201 C CA . PHE A 1 275 ? 8.617 -14.223 -2.044 1.00 89.31 275 PHE A CA 1
ATOM 2202 C C . PHE A 1 275 ? 9.248 -15.409 -2.779 1.00 89.31 275 PHE A C 1
ATOM 2204 O O . PHE A 1 275 ? 9.873 -15.268 -3.831 1.00 89.31 275 PHE A O 1
ATOM 2211 N N . GLU A 1 276 ? 9.054 -16.612 -2.245 1.00 73.06 276 GLU A N 1
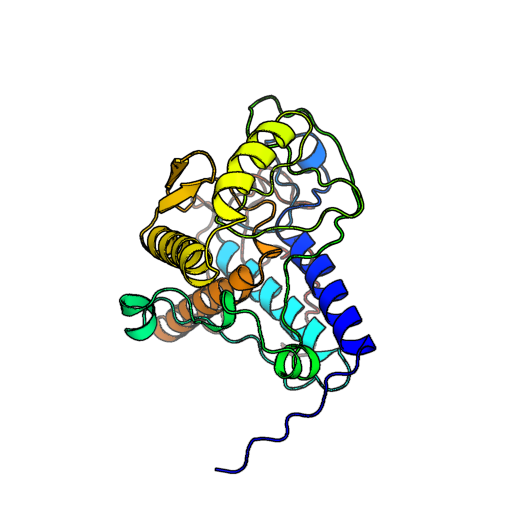ATOM 2212 C CA . GLU A 1 276 ? 9.466 -17.836 -2.925 1.00 73.06 276 GLU A CA 1
ATOM 2213 C C . GLU A 1 276 ? 8.427 -18.233 -3.980 1.00 73.06 276 GLU A C 1
ATOM 2215 O O . GLU A 1 276 ? 7.341 -18.729 -3.665 1.00 73.06 276 GLU A O 1
ATOM 2220 N N . VAL A 1 277 ? 8.773 -18.086 -5.259 1.00 59.12 277 VAL A N 1
ATOM 2221 C CA . VAL A 1 277 ? 8.000 -18.708 -6.338 1.00 59.12 277 VAL A CA 1
ATOM 2222 C C . VAL A 1 277 ? 8.473 -20.151 -6.491 1.00 59.12 277 VAL A C 1
ATOM 2224 O O . VAL A 1 277 ? 9.539 -20.425 -7.040 1.00 59.12 277 VAL A O 1
ATOM 2227 N N . LYS A 1 278 ? 7.675 -21.111 -6.013 1.00 54.84 278 LYS A N 1
ATOM 2228 C CA . LYS A 1 278 ? 7.884 -22.528 -6.345 1.00 54.84 278 LYS A CA 1
ATOM 2229 C C . LYS A 1 278 ? 7.435 -22.765 -7.783 1.00 54.84 278 LYS A C 1
ATOM 2231 O O . LYS A 1 278 ? 6.264 -23.053 -8.024 1.00 54.84 278 LYS A O 1
ATOM 2236 N N . ILE A 1 279 ? 8.355 -22.630 -8.733 1.00 50.62 279 ILE A N 1
ATOM 2237 C CA . ILE A 1 279 ? 8.104 -22.996 -10.128 1.00 50.62 279 ILE A CA 1
ATOM 2238 C C . ILE A 1 279 ? 8.046 -24.527 -10.207 1.00 50.62 279 ILE A C 1
ATOM 2240 O O . ILE A 1 279 ? 9.053 -25.217 -10.044 1.00 50.62 279 ILE A O 1
ATOM 2244 N N . ASP A 1 280 ? 6.852 -25.079 -10.425 1.00 48.16 280 ASP A N 1
ATOM 2245 C CA . ASP A 1 280 ? 6.698 -26.505 -10.712 1.00 48.16 280 ASP A CA 1
ATOM 2246 C C . ASP A 1 280 ? 7.096 -26.770 -12.170 1.00 48.16 280 ASP A C 1
ATOM 2248 O O . ASP A 1 280 ? 6.285 -26.673 -13.092 1.00 48.16 280 ASP A O 1
ATOM 2252 N N . HIS A 1 281 ? 8.368 -27.114 -12.380 1.00 48.38 281 HIS A N 1
ATOM 2253 C CA . HIS A 1 281 ? 8.935 -27.419 -13.698 1.00 48.38 281 HIS A CA 1
ATOM 2254 C C . HIS A 1 281 ? 8.269 -28.612 -14.417 1.00 48.38 281 HIS A C 1
ATOM 2256 O O . HIS A 1 281 ? 8.630 -28.913 -15.552 1.00 48.38 281 HIS A O 1
ATOM 2262 N N . LYS A 1 282 ? 7.304 -29.310 -13.800 1.00 43.53 282 LYS A N 1
ATOM 2263 C CA . LYS A 1 282 ? 6.618 -30.463 -14.404 1.00 43.53 282 LYS A CA 1
ATOM 2264 C C . LYS A 1 282 ? 5.377 -30.124 -15.231 1.00 43.53 282 LYS A C 1
ATOM 2266 O O . LYS A 1 282 ? 4.791 -31.043 -15.793 1.00 43.53 282 LYS A O 1
ATOM 2271 N N . LYS A 1 283 ? 4.952 -28.858 -15.314 1.00 43.75 283 LYS A N 1
ATOM 2272 C CA . LYS A 1 283 ? 3.745 -28.469 -16.077 1.00 43.75 283 LYS A CA 1
ATOM 2273 C C . LYS A 1 283 ? 4.000 -27.895 -17.476 1.00 43.75 283 LYS A C 1
ATOM 2275 O O . LYS A 1 283 ? 3.033 -27.610 -18.173 1.00 43.75 283 LYS A O 1
ATOM 2280 N N . HIS A 1 284 ? 5.258 -27.761 -17.897 1.00 40.38 284 HIS A N 1
ATOM 2281 C CA . HIS A 1 284 ? 5.624 -27.172 -19.195 1.00 40.38 284 HIS A CA 1
ATOM 2282 C C . HIS A 1 284 ? 6.461 -28.102 -20.096 1.00 40.38 284 HIS A C 1
ATOM 2284 O O . HIS A 1 284 ? 7.211 -27.620 -20.942 1.00 40.38 284 HIS A O 1
ATOM 2290 N N . LEU A 1 285 ? 6.326 -29.424 -19.932 1.00 33.84 285 LEU A N 1
ATOM 2291 C CA . LEU A 1 285 ? 6.848 -30.437 -20.860 1.00 33.84 285 LEU A CA 1
ATOM 2292 C C . LEU A 1 285 ? 5.719 -31.332 -21.369 1.00 33.84 285 LEU A C 1
ATOM 2294 O O . LEU A 1 285 ? 4.878 -31.728 -20.529 1.00 33.84 285 LEU A O 1
#

Secondary structure (DSSP, 8-state):
------PPPPHHHHHHHHHHHHHHHHHHSSSP-GGGTT-TTS-SS----SSTTHHHHHHHHHHHHHHHHHTSTT-TT--PPPP-TTSHHHHHH-S-GGGTSPPPTTHHHHS------S-PPP------SS--------TTPPP--TTS----STTTHHHHHHHHHHHHTS-HHHHHHHHHHHHHHHHTTEEE-TTS-EEEBTBS--SSGGGSTHHHHHHHHHHHHHHHHHHHHT-SS-----TT-TT-BTTSTT-PPTTPPTT-B--TTS--TT------TTS--

pLDDT: mean 78.4, std 16.63, range [33.84, 98.38]

Radius of gyration: 20.27 Å; chains: 1; bounding box: 58×52×48 Å

Foldseek 3Di:
DPDPCQDFDDPVLLVQLQVQLVVLLCQFAPPFDDPCVADQLEGRHLADDQFPCNLVLLVLSLVSSQVSQLPRVPRVPDHQAADQCPDPCCVVFNDDCLQQPDDDPVCVRRDRDQALDQADDDDDDDDDVDDDADQTDDGRHGDDDPPQDNGCPPVCNVVSVVLVVVPPPDDSVVRSVRVRVQRVVVSVQWGQHNVGDIDGPPPDDRNRQSSRPNVSNPSNNVNVVVVVVCVVVVCPPHDFDDWPDQNQFQSHDSHHYPPDDGRDGHTPVDDSPPDDDPPPPVPPD

Sequence (285 aa):
MSELQVPLTPPKARQDIRKLQTEIAGYHGEPFRGAGWGNPAWLGGYCDHGNVLFPVWHRAYLLELERALQSTKGCGDVTLPYWNETDSETENTGLPKVFYKRPSRLMAKRYVTLSTPTNFKQGSMIPIPNPDHDYTKPPGYETVRYPFSGLVGPKDVDATKAHNQQYQELPEDIVNGHLNENAKAWLGFSVQTSDGNTIYTGNRENDAASFDPLFYFHHCFIDKAFWDWQLRWNQVEQLEVTDRYPGTTSVDNQGPTPGVAANTWLDMDTPLQPFEVKIDHKKHL